Protein AF-A0A7S1AW91-F1 (afdb_monomer)

Radius of gyration: 54.27 Å; Cα contacts (8 Å, |Δi|>4): 37; chains: 1; bounding box: 93×41×147 Å

Nearest PDB structures (foldseek):
  8iyj-assembly1_V0  TM=3.595E-01  e=5.219E+00  Mus musculus

Secondary structure (DSSP, 8-state):
-----------------------------HHHHHH-HHHHHHHHHHHHHHHHHHHHHHHHHHHHHHHHHHHHHHHHHHHHHHHHHHHHHHHHHHHHHHHHHHHHHHHHHHT-HHHHHHHHHHHHHHHHHHHHS-HHHHS-GGGGTTTTS--TT--HHHHHHHHHHHHHHHHHHHHHHHHHHHHHHHHHHT-

Struc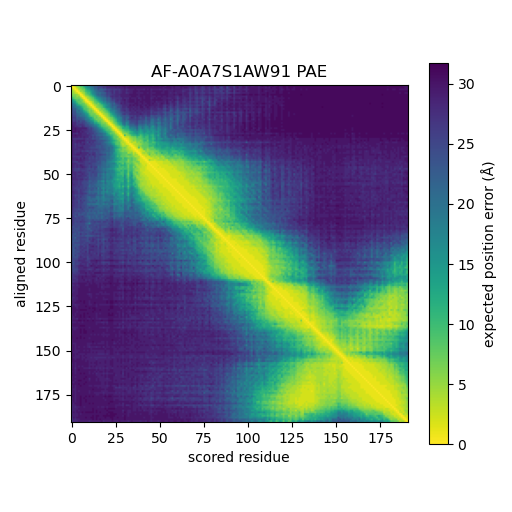ture (mmCIF, N/CA/C/O backbone):
data_AF-A0A7S1AW91-F1
#
_entry.id   AF-A0A7S1AW91-F1
#
loop_
_atom_site.group_PDB
_atom_site.id
_atom_site.type_symbol
_atom_site.label_atom_id
_atom_site.label_alt_id
_atom_site.label_comp_id
_atom_site.label_asym_id
_atom_site.label_entity_id
_atom_site.label_seq_id
_atom_site.pdbx_PDB_ins_code
_atom_site.Cartn_x
_atom_site.Cartn_y
_atom_site.Cartn_z
_atom_site.occupancy
_atom_site.B_iso_or_equiv
_atom_site.auth_seq_id
_atom_site.auth_comp_id
_atom_site.auth_asym_id
_atom_site.auth_atom_id
_atom_site.pdbx_PDB_model_num
ATOM 1 N N . SER A 1 1 ? 3.408 -6.926 30.630 1.00 35.50 1 SER A N 1
ATOM 2 C CA . SER A 1 1 ? 2.532 -7.692 31.535 1.00 35.50 1 SER A CA 1
ATOM 3 C C . SER A 1 1 ? 1.985 -6.808 32.637 1.00 35.50 1 SER A C 1
ATOM 5 O O . SER A 1 1 ? 2.793 -6.289 33.398 1.00 35.50 1 SER A O 1
ATOM 7 N N . PRO A 1 2 ? 0.661 -6.656 32.776 1.00 34.00 2 PRO A N 1
ATOM 8 C CA . PRO A 1 2 ? 0.052 -6.259 34.038 1.00 34.00 2 PRO A CA 1
ATOM 9 C C . PRO A 1 2 ? -0.627 -7.464 34.708 1.00 34.00 2 PRO A C 1
ATOM 11 O O . PRO A 1 2 ? -1.331 -8.240 34.067 1.00 34.00 2 PRO A O 1
ATOM 14 N N . LYS A 1 3 ? -0.364 -7.620 36.009 1.00 32.75 3 LYS A N 1
ATOM 15 C CA . LYS A 1 3 ? -0.922 -8.643 36.902 1.00 32.75 3 LYS A CA 1
ATOM 16 C C . LYS A 1 3 ? -2.380 -8.305 37.230 1.00 32.75 3 LYS A C 1
ATOM 18 O O . LYS A 1 3 ? -2.644 -7.251 37.800 1.00 32.75 3 LYS A O 1
ATOM 23 N N . VAL A 1 4 ? -3.301 -9.208 36.895 1.00 33.12 4 VAL A N 1
ATOM 24 C CA . VAL A 1 4 ? -4.715 -9.147 37.292 1.00 33.12 4 VAL A CA 1
ATOM 25 C C . VAL A 1 4 ? -4.838 -9.743 38.692 1.00 33.12 4 VAL A C 1
ATOM 27 O O . VAL A 1 4 ? -4.577 -10.927 38.888 1.00 33.12 4 VAL A O 1
ATOM 30 N N . TRP A 1 5 ? -5.210 -8.919 39.668 1.00 31.91 5 TRP A N 1
ATOM 31 C CA . TRP A 1 5 ? -5.614 -9.389 40.989 1.00 31.91 5 TRP A CA 1
ATOM 32 C C . TRP A 1 5 ? -7.083 -9.818 40.926 1.00 31.91 5 TRP A C 1
ATOM 34 O O . TRP A 1 5 ? -7.980 -8.985 40.811 1.00 31.91 5 TRP A O 1
ATOM 44 N N . LEU A 1 6 ? -7.320 -11.130 40.980 1.00 36.25 6 LEU A N 1
ATOM 45 C CA . LEU A 1 6 ? -8.623 -11.723 41.279 1.00 36.25 6 LEU A CA 1
ATOM 46 C C . LEU A 1 6 ? -8.941 -11.471 42.760 1.00 36.25 6 LEU A C 1
ATOM 48 O O . LEU A 1 6 ? -8.562 -12.248 43.631 1.00 36.25 6 LEU A O 1
ATOM 52 N N . GLY A 1 7 ? -9.605 -10.353 43.047 1.00 32.38 7 GLY A N 1
ATOM 53 C CA . GLY A 1 7 ? -10.237 -10.110 44.341 1.00 32.38 7 GLY A CA 1
ATOM 54 C C . GLY A 1 7 ? -11.585 -10.819 44.381 1.00 32.38 7 GLY A C 1
ATOM 55 O O . GLY A 1 7 ? -12.525 -10.385 43.721 1.00 32.38 7 GLY A O 1
ATOM 56 N N . GLY A 1 8 ? -11.648 -11.938 45.104 1.00 30.30 8 GLY A N 1
ATOM 57 C CA . GLY A 1 8 ? -12.851 -12.744 45.278 1.00 30.30 8 GLY A CA 1
ATOM 58 C C . GLY A 1 8 ? -14.013 -11.962 45.892 1.00 30.30 8 GLY A C 1
ATOM 59 O O . GLY A 1 8 ? -13.836 -11.158 46.803 1.00 30.30 8 GLY A O 1
ATOM 60 N N . LEU A 1 9 ? -15.214 -12.237 45.386 1.00 38.19 9 LEU A N 1
ATOM 61 C CA . LEU A 1 9 ? -16.487 -11.883 46.006 1.00 38.19 9 LEU A CA 1
ATOM 62 C C . LEU A 1 9 ? -16.675 -12.687 47.302 1.00 38.19 9 LEU A C 1
ATOM 64 O O . LEU A 1 9 ? -16.717 -13.916 47.227 1.00 38.19 9 LEU A O 1
ATOM 68 N N . PRO A 1 10 ? -16.911 -12.056 48.464 1.00 39.38 10 PRO A N 1
ATOM 69 C CA . PRO A 1 10 ? -17.584 -12.715 49.565 1.00 39.38 10 PRO A CA 1
ATOM 70 C C . PRO A 1 10 ? -19.083 -12.408 49.464 1.00 39.38 10 PRO A C 1
ATOM 72 O O . PRO A 1 10 ? -19.578 -11.398 49.962 1.00 39.38 10 PRO A O 1
ATOM 75 N N . CYS A 1 11 ? -19.816 -13.311 48.812 1.00 40.22 11 CYS A N 1
ATOM 76 C CA . CYS A 1 11 ? -21.242 -13.501 49.055 1.00 40.22 11 CYS A CA 1
ATOM 77 C C . CYS A 1 11 ? -21.419 -14.144 50.434 1.00 40.22 11 CYS A C 1
ATOM 79 O O . CYS A 1 11 ? -21.441 -15.364 50.520 1.00 40.22 11 CYS A O 1
ATOM 81 N N . VAL A 1 12 ? -21.575 -13.352 51.496 1.00 35.97 12 VAL A N 1
ATOM 82 C CA . VAL A 1 12 ? -22.277 -13.798 52.711 1.00 35.97 12 VAL A CA 1
ATOM 83 C C . VAL A 1 12 ? -22.985 -12.594 53.333 1.00 35.97 12 VAL A C 1
ATOM 85 O O . VAL A 1 12 ? -22.374 -11.756 53.992 1.00 35.97 12 VAL A O 1
ATOM 88 N N . CYS A 1 13 ? -24.299 -12.508 53.128 1.00 35.53 13 CYS A N 1
ATOM 89 C CA . CYS A 1 13 ? -25.174 -11.667 53.936 1.00 35.53 13 CYS A CA 1
ATOM 90 C C . CYS A 1 13 ? -25.247 -12.259 55.348 1.00 35.53 13 CYS A C 1
ATOM 92 O O . CYS A 1 13 ? -26.061 -13.139 55.617 1.00 35.53 13 CYS A O 1
ATOM 94 N N . ALA A 1 14 ? -24.404 -11.779 56.258 1.00 33.97 14 ALA A N 1
ATOM 95 C CA . ALA A 1 14 ? -24.639 -11.972 57.680 1.00 33.97 14 ALA A CA 1
ATOM 96 C C . ALA A 1 14 ? -25.712 -10.965 58.119 1.00 33.97 14 ALA A C 1
ATOM 98 O O . ALA A 1 14 ? -25.423 -9.799 58.387 1.00 33.97 14 ALA A O 1
ATOM 99 N N . PHE A 1 15 ? -26.969 -11.410 58.163 1.00 34.34 15 PHE A N 1
ATOM 100 C CA . PHE A 1 15 ? -28.013 -10.728 58.921 1.00 34.34 15 PHE A CA 1
ATOM 101 C C . PHE A 1 15 ? -27.649 -10.814 60.405 1.00 34.34 15 PHE A C 1
ATOM 103 O O . PHE A 1 15 ? -28.044 -11.743 61.105 1.00 34.34 15 PHE A O 1
ATOM 110 N N . ALA A 1 16 ? -26.875 -9.852 60.898 1.00 3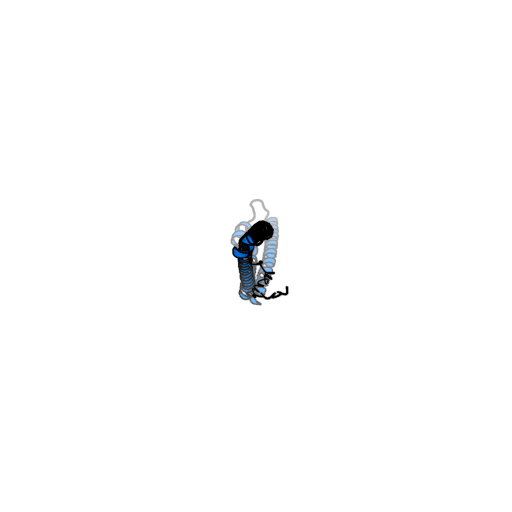6.38 16 ALA A N 1
ATOM 111 C CA . ALA A 1 16 ? -26.788 -9.608 62.326 1.00 36.38 16 ALA A CA 1
ATOM 112 C C . ALA A 1 16 ? -28.109 -8.954 62.756 1.00 36.38 16 ALA A C 1
ATOM 114 O O . ALA A 1 16 ? -28.240 -7.732 62.784 1.00 36.38 16 ALA A O 1
ATOM 115 N N . LEU A 1 17 ? -29.116 -9.784 63.045 1.00 36.25 17 LEU A N 1
ATOM 116 C CA . LEU A 1 17 ? -30.240 -9.386 63.883 1.00 36.25 17 LEU A CA 1
ATOM 117 C C . LEU A 1 17 ? -29.645 -9.010 65.240 1.00 36.25 17 LEU A C 1
ATOM 119 O O . LEU A 1 17 ? -29.343 -9.876 66.062 1.00 36.25 17 LEU A O 1
ATOM 123 N N . HIS A 1 18 ? -29.411 -7.714 65.444 1.00 39.00 18 HIS A N 1
ATOM 124 C CA . HIS A 1 18 ? -29.087 -7.188 66.757 1.00 39.00 18 HIS A CA 1
ATOM 125 C C . HIS A 1 18 ? -30.228 -7.587 67.689 1.00 39.00 18 HIS A C 1
ATOM 127 O O . HIS A 1 18 ? -31.375 -7.170 67.535 1.00 39.00 18 HIS A O 1
ATOM 133 N N . ARG A 1 19 ? -29.889 -8.477 68.619 1.00 37.47 19 ARG A N 1
ATOM 134 C CA . ARG A 1 19 ? -30.739 -8.950 69.700 1.00 37.47 19 ARG A CA 1
ATOM 135 C C . ARG A 1 19 ? -31.141 -7.718 70.508 1.00 37.47 19 ARG A C 1
ATOM 137 O O . ARG A 1 19 ? -30.353 -7.225 71.311 1.00 37.47 19 ARG A O 1
ATOM 144 N N . SER A 1 20 ? -32.332 -7.187 70.241 1.00 35.44 20 SER A N 1
ATOM 145 C CA . SER A 1 20 ? -32.947 -6.187 71.103 1.00 35.44 20 SER A CA 1
ATOM 146 C C . SER A 1 20 ? -33.160 -6.863 72.452 1.00 35.44 20 SER A C 1
ATOM 148 O O . SER A 1 20 ? -33.994 -7.759 72.595 1.00 35.44 20 SER A O 1
ATOM 150 N N . HIS A 1 21 ? -32.315 -6.523 73.422 1.00 35.59 21 HIS A N 1
ATOM 151 C CA . HIS A 1 21 ? -32.590 -6.825 74.812 1.00 35.59 21 HIS A CA 1
ATOM 152 C C . HIS A 1 21 ? -33.817 -5.997 75.190 1.00 35.59 21 HIS A C 1
ATOM 154 O O . HIS A 1 21 ? -33.699 -4.824 75.527 1.00 35.59 21 HIS A O 1
ATOM 160 N N . SER A 1 22 ? -35.002 -6.608 75.132 1.00 37.97 22 SER A N 1
ATOM 161 C CA . SER A 1 22 ? -36.171 -6.068 75.811 1.00 37.97 22 SER A CA 1
ATOM 162 C C . SER A 1 22 ? -35.921 -6.189 77.315 1.00 37.97 22 SER A C 1
ATOM 164 O O . SER A 1 22 ? -36.249 -7.197 77.944 1.00 37.97 22 SER A O 1
ATOM 166 N N . THR A 1 23 ? -35.277 -5.190 77.911 1.00 41.34 23 THR A N 1
ATOM 167 C CA . THR A 1 23 ? -35.384 -4.971 79.353 1.00 41.34 23 THR A CA 1
ATOM 168 C C . THR A 1 23 ? -36.853 -4.702 79.653 1.00 41.34 23 THR A C 1
ATOM 170 O O . THR A 1 23 ? -37.455 -3.808 79.063 1.00 41.34 23 THR A O 1
ATOM 173 N N . GLY A 1 24 ? -37.427 -5.584 80.473 1.00 41.91 24 GLY A N 1
ATOM 174 C CA . GLY A 1 24 ? -38.858 -5.822 80.608 1.00 41.91 24 GLY A CA 1
ATOM 175 C C . GLY A 1 24 ? -39.718 -4.565 80.670 1.00 41.91 24 GLY A C 1
ATOM 176 O O . GLY A 1 24 ? -39.544 -3.715 81.540 1.00 41.91 24 GLY A O 1
ATOM 177 N N . ALA A 1 25 ? -40.708 -4.506 79.780 1.00 42.47 25 ALA A N 1
ATOM 178 C CA . ALA A 1 25 ? -41.885 -3.691 80.006 1.00 42.47 25 ALA A CA 1
ATOM 179 C C . ALA A 1 25 ? -42.549 -4.201 81.293 1.00 42.47 25 ALA A C 1
ATOM 181 O O . ALA A 1 25 ? -43.006 -5.345 81.352 1.00 42.47 25 ALA A O 1
ATOM 182 N N . ALA A 1 26 ? -42.558 -3.380 82.342 1.00 49.53 26 ALA A N 1
ATOM 183 C CA . ALA A 1 26 ? -43.356 -3.662 83.521 1.00 49.53 26 ALA A CA 1
ATOM 184 C C . ALA A 1 26 ? -44.822 -3.707 83.075 1.00 49.53 26 ALA A C 1
ATOM 186 O O . ALA A 1 26 ? -45.383 -2.700 82.650 1.00 49.53 26 ALA A O 1
ATOM 187 N N . ALA A 1 27 ? -45.425 -4.894 83.114 1.00 46.62 27 ALA A N 1
ATOM 188 C CA . ALA A 1 27 ? -46.841 -5.061 82.843 1.00 46.62 27 ALA A CA 1
ATOM 189 C C . ALA A 1 27 ? -47.632 -4.348 83.951 1.00 46.62 27 ALA A C 1
ATOM 191 O O . ALA A 1 27 ? -47.845 -4.897 85.035 1.00 46.62 27 ALA A O 1
ATOM 192 N N . VAL A 1 28 ? -48.040 -3.104 83.702 1.00 53.25 28 VAL A N 1
ATOM 193 C CA . VAL A 1 28 ? -49.001 -2.402 84.555 1.00 53.25 28 VAL A CA 1
ATOM 194 C C . VAL A 1 28 ? -50.370 -3.012 84.262 1.00 53.25 28 VAL A C 1
ATOM 196 O O . VAL A 1 28 ? -51.057 -2.643 83.315 1.00 53.25 28 VAL A O 1
ATOM 199 N N . SER A 1 29 ? -50.732 -4.030 85.042 1.00 51.81 29 SER A N 1
ATOM 200 C CA . SER A 1 29 ? -52.093 -4.566 85.066 1.00 51.81 29 SER A CA 1
ATOM 201 C C . SER A 1 29 ? -53.057 -3.460 85.496 1.00 51.81 29 SER A C 1
ATOM 203 O O . SER A 1 29 ? -52.817 -2.809 86.514 1.00 51.81 29 SER A O 1
ATOM 205 N N . SER A 1 30 ? -54.180 -3.302 84.788 1.00 50.62 30 SER A N 1
ATOM 206 C CA . SER A 1 30 ? -55.279 -2.403 85.178 1.00 50.62 30 SER A CA 1
ATOM 207 C C . SER A 1 30 ? -55.724 -2.600 86.633 1.00 50.62 30 SER A C 1
ATOM 209 O O . SER A 1 30 ? -56.208 -1.650 87.242 1.00 50.62 30 SER A O 1
ATOM 211 N N . SER A 1 31 ? -55.544 -3.800 87.200 1.00 49.06 31 SER A N 1
ATOM 212 C CA . SER A 1 31 ? -55.863 -4.083 88.602 1.00 49.06 31 SER A CA 1
ATOM 213 C C . SER A 1 31 ? -54.956 -3.332 89.585 1.00 49.06 31 SER A C 1
ATOM 215 O O . SER A 1 31 ? -55.435 -2.879 90.610 1.00 49.06 31 SER A O 1
ATOM 217 N N . LYS A 1 32 ? -53.671 -3.121 89.258 1.00 51.84 32 LYS A N 1
ATOM 218 C CA . LYS A 1 32 ? -52.712 -2.404 90.123 1.00 51.84 32 LYS A CA 1
ATOM 219 C C . LYS A 1 32 ? -52.891 -0.881 90.105 1.00 51.84 32 LYS A C 1
ATOM 221 O O . LYS A 1 32 ? -52.534 -0.233 91.077 1.00 51.84 32 LYS A O 1
ATOM 226 N N . CYS A 1 33 ? -53.454 -0.317 89.034 1.00 55.59 33 CYS A N 1
ATOM 227 C CA . CYS A 1 33 ? -53.780 1.116 88.952 1.00 55.59 33 CYS A CA 1
ATOM 228 C C . CYS A 1 33 ? -54.918 1.536 89.891 1.00 55.59 33 CYS A C 1
ATOM 230 O O . CYS A 1 33 ? -54.978 2.695 90.287 1.00 55.59 33 CYS A O 1
ATOM 232 N N . MET A 1 34 ? -55.847 0.623 90.187 1.00 55.44 34 MET A N 1
ATOM 233 C CA . MET A 1 34 ? -56.969 0.896 91.091 1.00 55.44 34 MET A CA 1
ATOM 234 C C . MET A 1 34 ? -56.524 0.914 92.558 1.00 55.44 34 MET A C 1
ATOM 236 O O . MET A 1 34 ? -57.082 1.672 93.345 1.00 55.44 34 MET A O 1
ATOM 240 N N . ASP A 1 35 ? -55.498 0.128 92.898 1.00 57.47 35 ASP A N 1
ATOM 241 C CA . ASP A 1 35 ? -54.970 0.014 94.261 1.00 57.47 35 ASP A CA 1
ATOM 242 C C . ASP A 1 35 ? -53.919 1.097 94.599 1.00 57.47 35 ASP A C 1
ATOM 244 O O . ASP A 1 35 ? -53.735 1.420 95.771 1.00 57.47 35 ASP A O 1
ATOM 248 N N . ASP A 1 36 ? -53.249 1.684 93.595 1.00 58.06 36 ASP A N 1
ATOM 249 C CA . ASP A 1 36 ? -52.294 2.797 93.747 1.00 58.06 36 ASP A CA 1
ATOM 250 C C . ASP A 1 36 ? -52.364 3.773 92.541 1.00 58.06 36 ASP A C 1
ATOM 252 O O . ASP A 1 36 ? -51.786 3.510 91.475 1.00 58.06 36 ASP A O 1
ATOM 256 N N . PRO A 1 37 ? -53.055 4.923 92.686 1.00 60.47 37 PRO A N 1
ATOM 257 C CA . PRO A 1 37 ? -53.226 5.908 91.616 1.00 60.47 37 PRO A CA 1
ATOM 258 C C . PRO A 1 37 ? -51.918 6.545 91.119 1.00 60.47 37 PRO A C 1
ATOM 260 O O . PRO A 1 37 ? -51.820 6.898 89.938 1.00 60.47 37 PRO A O 1
ATOM 263 N N . GLU A 1 38 ? -50.897 6.681 91.976 1.00 62.00 38 GLU A N 1
ATOM 264 C CA . GLU A 1 38 ? -49.601 7.259 91.584 1.00 62.00 38 GLU A CA 1
ATOM 265 C C . GLU A 1 38 ? -48.812 6.299 90.680 1.00 62.00 38 GLU A C 1
ATOM 267 O O . GLU A 1 38 ? -48.164 6.729 89.715 1.00 62.00 38 GLU A O 1
ATOM 272 N N . SER A 1 39 ? -48.955 4.988 90.907 1.00 58.22 39 SER A N 1
ATOM 273 C CA . SER A 1 39 ? -48.420 3.935 90.031 1.00 58.22 39 SER A CA 1
ATOM 274 C C . SER A 1 39 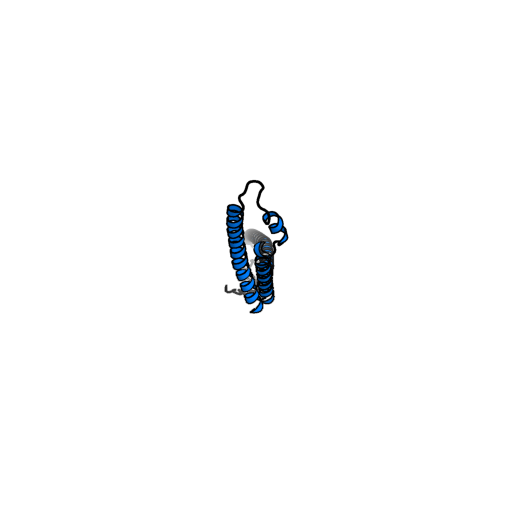? -48.955 4.051 88.597 1.00 58.22 39 SER A C 1
ATOM 276 O O . SER A 1 39 ? -48.224 3.851 87.621 1.00 58.22 39 SER A O 1
ATOM 278 N N . CYS A 1 40 ? -50.217 4.464 88.454 1.00 62.28 40 CYS A N 1
ATOM 279 C CA . CYS A 1 40 ? -50.876 4.620 87.161 1.00 62.28 40 CYS A CA 1
ATOM 280 C C . CYS A 1 40 ? -50.339 5.818 86.356 1.00 62.28 40 CYS A C 1
ATOM 282 O O . CYS A 1 40 ? -50.045 5.695 85.164 1.00 62.28 40 CYS A O 1
ATOM 284 N N . ALA A 1 41 ? -50.141 6.969 87.009 1.00 64.06 41 ALA A N 1
ATOM 285 C CA . ALA A 1 41 ? -49.578 8.165 86.377 1.00 64.06 41 ALA A CA 1
ATOM 286 C C . ALA A 1 41 ? -48.122 7.951 85.919 1.00 64.06 41 ALA A C 1
ATOM 288 O O . ALA A 1 41 ? -47.728 8.395 84.836 1.00 64.06 41 ALA A O 1
ATOM 289 N N . SER A 1 42 ? -47.341 7.214 86.716 1.00 62.97 42 SER A N 1
ATOM 290 C CA . SER A 1 42 ? -45.983 6.795 86.356 1.00 62.97 42 SER A CA 1
ATOM 291 C C . SER A 1 42 ? -45.978 5.876 85.125 1.00 62.97 42 SER A C 1
ATOM 293 O O . SER A 1 42 ? -45.218 6.111 84.181 1.00 62.97 42 SER A O 1
ATOM 295 N N . GLY A 1 43 ? -46.896 4.902 85.068 1.00 62.31 43 GLY A N 1
ATOM 296 C CA . GLY A 1 43 ? -47.062 4.005 83.920 1.00 62.31 43 GLY A CA 1
ATOM 297 C C . GLY A 1 43 ? -47.424 4.732 82.619 1.00 62.31 43 GLY A C 1
ATOM 298 O O . GLY A 1 43 ? -46.814 4.478 81.580 1.00 62.31 43 GLY A O 1
ATOM 299 N N . VAL A 1 44 ? -48.346 5.701 82.667 1.00 70.19 44 VAL A N 1
ATOM 300 C CA . VAL A 1 44 ? -48.714 6.518 81.492 1.00 70.19 44 VAL A CA 1
ATOM 301 C C . VAL A 1 44 ? -47.528 7.345 80.994 1.00 70.19 44 VAL A C 1
ATOM 303 O O . VAL A 1 44 ? -47.260 7.380 79.792 1.00 70.19 44 VAL A O 1
ATOM 306 N N . LYS A 1 45 ? -46.769 7.971 81.902 1.00 69.19 45 LYS A N 1
ATOM 307 C CA . LYS A 1 45 ? -45.567 8.737 81.543 1.00 69.19 45 LYS A CA 1
ATOM 308 C C . LYS A 1 45 ? -44.491 7.842 80.918 1.00 69.19 45 LYS A C 1
ATOM 310 O O . LYS A 1 45 ? -43.864 8.234 79.936 1.00 69.19 45 LYS A O 1
ATOM 315 N N . GLN A 1 46 ? -44.318 6.628 81.440 1.00 71.88 46 GLN A N 1
ATOM 316 C CA . GLN A 1 46 ? -43.385 5.643 80.896 1.00 71.88 46 GLN A CA 1
ATOM 317 C C . GLN A 1 46 ? -43.806 5.165 79.498 1.00 71.88 46 GLN A C 1
ATOM 319 O O . GLN A 1 46 ? -42.962 5.066 78.606 1.00 71.88 46 GLN A O 1
ATOM 324 N N . MET A 1 47 ? -45.101 4.922 79.264 1.00 69.69 47 MET A N 1
ATOM 325 C CA . MET A 1 47 ? -45.608 4.561 77.934 1.00 69.69 47 MET A CA 1
ATOM 326 C C . MET A 1 47 ? -45.479 5.714 76.935 1.00 69.69 47 MET A C 1
ATOM 328 O O . MET A 1 47 ? -45.108 5.474 75.788 1.00 69.69 47 MET A O 1
ATOM 332 N N . ALA A 1 48 ? -45.716 6.957 77.362 1.00 72.44 48 ALA A N 1
ATOM 333 C CA . ALA A 1 48 ? -45.524 8.137 76.523 1.00 72.44 48 ALA A CA 1
ATOM 334 C C . ALA A 1 48 ? -44.053 8.304 76.093 1.00 72.44 48 ALA A C 1
ATOM 336 O O . ALA A 1 48 ? -43.780 8.517 74.911 1.00 72.44 48 ALA A O 1
ATOM 337 N N . GLU A 1 49 ? -43.098 8.131 77.013 1.00 73.50 49 GLU A N 1
ATOM 338 C CA . GLU A 1 49 ? -41.666 8.186 76.681 1.00 73.50 49 GLU A CA 1
ATOM 339 C C . GLU A 1 49 ? -41.225 7.002 75.806 1.00 73.50 49 GLU A C 1
ATOM 341 O O . GLU A 1 49 ? -40.423 7.160 74.883 1.00 73.50 49 GLU A O 1
ATOM 346 N N . THR A 1 50 ? -41.805 5.821 76.030 1.00 72.44 50 THR A N 1
ATOM 347 C CA . THR A 1 50 ? -41.564 4.640 75.188 1.00 72.44 50 THR A CA 1
ATOM 348 C C . THR A 1 50 ? -42.071 4.873 73.764 1.00 72.44 50 THR A C 1
ATOM 350 O O . THR A 1 50 ? -41.343 4.635 72.804 1.00 72.44 50 THR A O 1
ATOM 353 N N . ALA A 1 51 ? -43.284 5.410 73.603 1.00 71.19 51 ALA A N 1
ATOM 354 C CA . ALA A 1 51 ? -43.844 5.750 72.296 1.00 71.19 51 ALA A CA 1
ATOM 355 C C . ALA A 1 51 ? -43.007 6.819 71.572 1.00 71.19 51 ALA A C 1
ATOM 357 O O . ALA A 1 51 ? -42.792 6.732 70.358 1.00 71.19 51 ALA A O 1
ATOM 358 N N . ARG A 1 52 ? -42.485 7.804 72.315 1.00 81.19 52 ARG A N 1
ATOM 359 C CA . ARG A 1 52 ? -41.581 8.833 71.786 1.00 81.19 52 ARG A CA 1
ATOM 360 C C . ARG A 1 52 ? -40.272 8.224 71.282 1.00 81.19 52 ARG A C 1
ATOM 362 O O . ARG A 1 52 ? -39.861 8.531 70.164 1.00 81.19 52 ARG A O 1
ATOM 369 N N . THR A 1 53 ? -39.670 7.332 72.068 1.00 81.56 53 THR A N 1
ATOM 370 C CA . THR A 1 53 ? -38.449 6.598 71.702 1.00 81.56 53 THR A CA 1
ATOM 371 C C . THR A 1 53 ? -38.670 5.746 70.452 1.00 81.56 53 THR A C 1
ATOM 373 O O . THR A 1 53 ? -37.931 5.891 69.482 1.00 81.56 53 THR A O 1
ATOM 376 N N . ILE A 1 54 ? -39.750 4.956 70.406 1.00 78.38 54 ILE A N 1
ATOM 377 C CA . ILE A 1 54 ? -40.101 4.132 69.236 1.00 78.38 54 ILE A CA 1
ATOM 378 C C . ILE A 1 54 ? -40.267 5.003 67.985 1.00 78.38 54 ILE A C 1
ATOM 380 O O . ILE A 1 54 ? -39.761 4.671 66.917 1.00 78.38 54 ILE A O 1
ATOM 384 N N . THR A 1 55 ? -40.943 6.147 68.102 1.00 84.25 55 THR A N 1
ATOM 385 C CA . THR A 1 55 ? -41.148 7.058 66.964 1.00 84.25 55 THR A CA 1
ATOM 386 C C . THR A 1 55 ? -39.820 7.609 66.435 1.00 84.25 55 THR A C 1
ATOM 388 O O . THR A 1 55 ? -39.616 7.688 65.221 1.00 84.25 55 THR A O 1
ATOM 391 N N . GLN A 1 56 ? -38.896 7.965 67.331 1.00 88.62 56 GLN A N 1
ATOM 392 C CA . GLN A 1 56 ? -37.563 8.441 66.959 1.00 88.62 56 GLN A CA 1
ATOM 393 C C . GLN A 1 56 ? -36.731 7.348 66.285 1.00 88.62 56 GLN A C 1
ATOM 395 O O . GLN A 1 56 ? -36.109 7.618 65.257 1.00 88.62 56 GLN A O 1
ATOM 400 N N . GLU A 1 57 ? -36.758 6.124 66.811 1.00 83.56 57 GLU A N 1
ATOM 401 C CA . GLU A 1 57 ? -36.077 4.973 66.213 1.00 83.56 57 GLU A CA 1
ATOM 402 C C . GLU A 1 57 ? -36.631 4.656 64.821 1.00 83.56 57 GLU A C 1
ATOM 404 O O . GLU A 1 57 ? -35.865 4.521 63.868 1.00 83.56 57 GLU A O 1
ATOM 409 N N . VAL A 1 58 ? -37.957 4.649 64.652 1.00 86.25 58 VAL A N 1
ATOM 410 C CA . VAL A 1 58 ? -38.596 4.442 63.344 1.00 86.25 58 VAL A CA 1
ATOM 411 C C . VAL A 1 58 ? -38.182 5.528 62.350 1.00 86.25 58 VAL A C 1
ATOM 413 O O . VAL A 1 58 ? -37.848 5.226 61.204 1.00 86.25 58 VAL A O 1
ATOM 416 N N . HIS A 1 59 ? -38.160 6.798 62.758 1.00 86.50 59 HIS A N 1
ATOM 417 C CA . HIS A 1 59 ? -37.679 7.877 61.893 1.00 86.50 59 HIS A CA 1
ATOM 418 C C . HIS A 1 59 ? -36.191 7.761 61.557 1.00 86.50 59 HIS A C 1
ATOM 420 O O . HIS A 1 59 ? -35.796 8.051 60.423 1.00 86.50 59 HIS A O 1
ATOM 426 N N . HIS A 1 60 ? -35.367 7.322 62.506 1.00 90.12 60 HIS A N 1
ATOM 427 C CA . HIS A 1 60 ? -33.954 7.067 62.266 1.00 90.12 60 HIS A CA 1
ATOM 428 C C . HIS A 1 60 ? -33.761 5.959 61.222 1.00 90.12 60 HIS A C 1
ATOM 430 O O . HIS A 1 60 ? -33.066 6.173 60.226 1.00 90.12 60 HIS A O 1
ATOM 436 N N . GLU A 1 61 ? -34.443 4.827 61.391 1.00 84.56 61 GLU A N 1
ATOM 437 C CA . GLU A 1 61 ? -34.381 3.682 60.478 1.00 84.56 61 GLU A CA 1
ATOM 438 C C . GLU A 1 61 ? -34.936 4.009 59.087 1.00 84.56 61 GLU A C 1
ATOM 440 O O . GLU A 1 61 ? -34.342 3.636 58.072 1.00 84.56 61 GLU A O 1
ATOM 445 N N . LEU A 1 62 ? -36.027 4.777 59.001 1.00 85.19 62 LEU A N 1
ATOM 446 C CA . LEU A 1 62 ? -36.567 5.243 57.721 1.00 85.19 62 LEU A CA 1
ATOM 447 C C . LEU A 1 62 ? -35.573 6.148 56.984 1.00 85.19 62 LEU A C 1
ATOM 449 O O . LEU A 1 62 ? -35.359 5.987 55.780 1.00 85.19 62 LEU A O 1
ATOM 453 N N . ASN A 1 63 ? -34.915 7.065 57.694 1.00 91.12 63 ASN A N 1
ATOM 454 C CA . ASN A 1 63 ? -33.892 7.923 57.101 1.00 91.12 63 ASN A CA 1
ATOM 455 C C . ASN A 1 63 ? -32.635 7.140 56.699 1.00 91.12 63 ASN A C 1
ATOM 457 O O . ASN A 1 63 ? -32.068 7.396 55.633 1.00 91.12 63 ASN A O 1
ATOM 461 N N . ALA A 1 64 ? -32.206 6.170 57.509 1.00 88.62 64 ALA A N 1
ATOM 462 C CA . ALA A 1 64 ? -31.104 5.273 57.171 1.00 88.62 64 ALA A CA 1
ATOM 463 C C . ALA A 1 64 ? -31.430 4.451 55.915 1.00 88.62 64 ALA A C 1
ATOM 465 O O . ALA A 1 64 ? -30.605 4.336 55.005 1.00 88.62 64 ALA A O 1
ATOM 466 N N . THR A 1 65 ? -32.661 3.953 55.821 1.00 84.81 65 THR A N 1
ATOM 467 C CA . THR A 1 65 ? -33.167 3.206 54.669 1.00 84.81 65 THR A CA 1
ATOM 468 C C . THR A 1 65 ? -33.216 4.076 53.414 1.00 84.81 65 THR A C 1
ATOM 470 O O . THR A 1 65 ? -32.703 3.664 52.373 1.00 84.81 65 THR A O 1
ATOM 473 N N . ARG A 1 66 ? -33.720 5.315 53.502 1.00 86.56 66 ARG A N 1
ATOM 474 C CA . ARG A 1 66 ? -33.699 6.273 52.382 1.00 86.56 66 ARG A CA 1
ATOM 475 C C . ARG A 1 66 ? -32.273 6.522 51.879 1.00 86.56 66 ARG A C 1
ATOM 477 O O . ARG A 1 66 ? -32.027 6.411 50.680 1.00 86.56 66 ARG A O 1
ATOM 484 N N . LYS A 1 67 ? -31.315 6.765 52.781 1.00 88.75 67 LYS A N 1
ATOM 485 C CA . LYS A 1 67 ? -29.897 6.940 52.413 1.00 88.75 67 LYS A CA 1
ATOM 486 C C . LYS A 1 67 ? -29.310 5.700 51.733 1.00 88.75 67 LYS A C 1
ATOM 488 O O . LYS A 1 67 ? -28.539 5.833 50.784 1.00 88.75 67 LYS A O 1
ATOM 493 N N . ARG A 1 68 ? -29.669 4.493 52.190 1.00 82.12 68 ARG A N 1
ATOM 494 C CA . ARG A 1 68 ? -29.248 3.233 51.548 1.00 82.12 68 ARG A CA 1
ATOM 495 C C . ARG A 1 68 ? -29.797 3.124 50.124 1.00 82.12 68 ARG A C 1
ATOM 497 O O . ARG A 1 68 ? -29.027 2.813 49.220 1.00 82.12 68 ARG A O 1
ATOM 504 N N . PHE A 1 69 ? -31.072 3.443 49.899 1.00 79.12 69 PHE A N 1
ATOM 505 C CA . PHE A 1 69 ? -31.661 3.437 48.554 1.00 79.12 69 PHE A CA 1
ATOM 506 C C . PHE A 1 69 ? -31.013 4.458 47.613 1.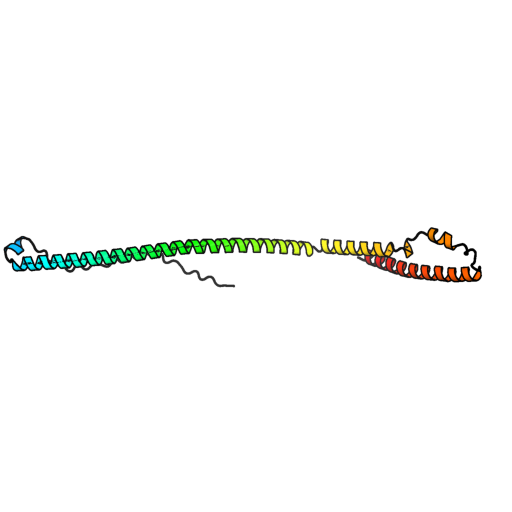00 79.12 69 PHE A C 1
ATOM 508 O O . PHE A 1 69 ? -30.707 4.125 46.469 1.00 79.12 69 PHE A O 1
ATOM 515 N N . GLU A 1 70 ? -30.730 5.672 48.088 1.00 85.06 70 GLU A N 1
ATOM 516 C CA . GLU A 1 70 ? -30.014 6.680 47.294 1.00 85.06 70 GLU A CA 1
ATOM 517 C C . GLU A 1 70 ? -28.598 6.229 46.913 1.00 85.06 70 GLU A C 1
ATOM 519 O O . GLU A 1 70 ? -28.142 6.489 45.797 1.00 85.06 70 GLU A O 1
ATOM 524 N N . LYS A 1 71 ? -27.898 5.534 47.819 1.00 79.12 71 LYS A N 1
ATOM 525 C CA . LYS A 1 71 ? -26.580 4.955 47.536 1.00 79.12 71 LYS A CA 1
ATOM 526 C C . LYS A 1 71 ? -26.666 3.885 46.443 1.00 79.12 71 LYS A C 1
ATOM 528 O O . LYS A 1 71 ? -25.909 3.959 45.480 1.00 79.12 71 LYS A O 1
ATOM 533 N N . ILE A 1 72 ? -27.619 2.958 46.560 1.00 74.31 72 ILE A N 1
ATOM 534 C CA . ILE A 1 72 ? -27.853 1.902 45.564 1.00 74.31 72 ILE A CA 1
ATOM 535 C C . ILE A 1 72 ? -28.145 2.522 44.190 1.00 74.31 72 ILE A C 1
ATOM 537 O O . ILE A 1 72 ? -27.519 2.153 43.201 1.00 74.31 72 ILE A O 1
ATOM 541 N N . LEU A 1 73 ? -29.030 3.521 44.117 1.00 74.44 73 LEU A N 1
ATOM 542 C CA . LEU A 1 73 ? -29.339 4.220 42.863 1.00 74.44 73 LEU A CA 1
ATOM 543 C C . LEU A 1 73 ? -28.094 4.841 42.210 1.00 74.44 73 LEU A C 1
ATOM 545 O O . LEU A 1 73 ? -27.899 4.700 41.002 1.00 74.44 73 LEU A O 1
ATOM 549 N N . LYS A 1 74 ? -27.223 5.489 42.994 1.00 75.06 74 LYS A N 1
ATOM 550 C CA . LYS A 1 74 ? -25.965 6.064 42.487 1.00 75.06 74 LYS A CA 1
ATOM 551 C C . LYS A 1 74 ? -25.012 4.994 41.949 1.00 75.06 74 LYS A C 1
ATOM 553 O O . LYS A 1 74 ? -24.397 5.206 40.906 1.00 75.06 74 LYS A O 1
ATOM 558 N N . GLU A 1 75 ? -24.914 3.848 42.618 1.00 72.06 75 GLU A N 1
ATOM 559 C CA . GLU A 1 75 ? -24.089 2.717 42.170 1.00 72.06 75 GLU A CA 1
ATOM 560 C C . GLU A 1 75 ? -24.597 2.127 40.839 1.00 72.06 75 GLU A C 1
ATOM 562 O O . GLU A 1 75 ? -23.798 1.863 39.937 1.00 72.06 75 GLU A O 1
ATOM 567 N N . PHE A 1 76 ? -25.918 2.017 40.654 1.00 69.50 76 PHE A N 1
ATOM 568 C CA . PHE A 1 76 ? -26.518 1.580 39.384 1.00 69.50 76 PHE A CA 1
ATOM 569 C C . PHE A 1 76 ? -26.269 2.567 38.233 1.00 69.50 76 PHE A C 1
ATOM 571 O O . PHE A 1 76 ? -25.925 2.151 37.125 1.00 69.50 76 PHE A O 1
ATOM 578 N N . VAL A 1 77 ? -26.378 3.877 38.483 1.00 69.31 77 VAL A N 1
ATOM 579 C CA . VAL A 1 77 ? -26.047 4.907 37.479 1.00 69.31 77 VAL A CA 1
ATOM 580 C C . VAL A 1 77 ? -24.562 4.845 37.097 1.00 69.31 77 VAL A C 1
ATOM 582 O O . VAL A 1 77 ? -24.222 4.952 35.916 1.00 69.31 77 VAL A O 1
ATOM 585 N N . GLY A 1 78 ? -23.676 4.597 38.067 1.00 60.19 78 GLY A N 1
ATOM 586 C CA . GLY A 1 78 ? -22.251 4.361 37.822 1.00 60.19 78 GLY A CA 1
ATOM 587 C C . GLY A 1 78 ? -21.979 3.134 36.943 1.00 60.19 78 GLY A C 1
ATOM 588 O O . GLY A 1 78 ? -21.113 3.183 36.072 1.00 60.19 78 GLY A O 1
ATOM 589 N N . CYS A 1 79 ? -22.753 2.056 37.089 1.00 62.66 79 CYS A N 1
ATOM 590 C CA . CYS A 1 79 ? -22.612 0.867 36.241 1.00 62.66 79 CYS A CA 1
ATOM 591 C C . CYS A 1 79 ? -22.932 1.151 34.763 1.00 62.66 79 CYS A C 1
ATOM 593 O O . CYS A 1 79 ? -22.224 0.664 33.880 1.00 62.66 79 CYS A O 1
ATOM 595 N N . ASN A 1 80 ? -23.946 1.976 34.474 1.00 62.50 80 ASN A N 1
ATOM 596 C CA . ASN A 1 80 ? -24.281 2.358 33.096 1.00 62.50 80 ASN A CA 1
ATOM 597 C C . ASN A 1 80 ? -23.154 3.155 32.420 1.00 62.50 80 ASN A C 1
ATOM 599 O O . ASN A 1 80 ? -22.839 2.915 31.250 1.00 62.50 80 ASN A O 1
ATOM 603 N N . SER A 1 81 ? -22.506 4.071 33.148 1.00 62.72 81 SER A N 1
ATOM 604 C CA . SER A 1 81 ? -21.379 4.837 32.602 1.00 62.72 81 SER A CA 1
ATOM 605 C C . SER A 1 81 ? -20.153 3.948 32.362 1.00 62.72 81 SER A C 1
ATOM 607 O O . SER A 1 81 ? -19.533 4.048 31.302 1.00 62.72 81 SER A O 1
ATOM 609 N N . LEU A 1 82 ? -19.863 2.999 33.259 1.00 65.69 82 LEU A N 1
ATOM 610 C CA . LEU A 1 82 ? -18.828 1.981 33.049 1.00 65.69 82 LEU A CA 1
ATOM 611 C C . LEU A 1 82 ? -19.115 1.105 31.822 1.00 65.69 82 LEU A C 1
ATOM 613 O O . LEU A 1 82 ? -18.209 0.855 31.028 1.00 65.69 82 LEU A O 1
ATOM 617 N N . MET A 1 83 ? -20.366 0.691 31.610 1.00 67.38 83 MET A N 1
ATOM 618 C CA . MET A 1 83 ? -20.745 -0.123 30.450 1.00 67.38 83 MET A CA 1
ATOM 619 C C . MET A 1 83 ? -20.485 0.610 29.125 1.00 67.38 83 MET A C 1
ATOM 621 O O . MET A 1 83 ? -19.967 0.027 28.170 1.00 67.38 83 MET A O 1
ATOM 625 N N . SER A 1 84 ? -20.781 1.914 29.075 1.00 67.88 84 SER A N 1
ATOM 626 C CA . SER A 1 84 ? -20.499 2.752 27.902 1.00 67.88 84 SER A CA 1
ATOM 627 C C . SER A 1 84 ? -18.996 2.846 27.598 1.00 67.88 84 SER A C 1
ATOM 629 O O . SER A 1 84 ? -18.583 2.739 26.440 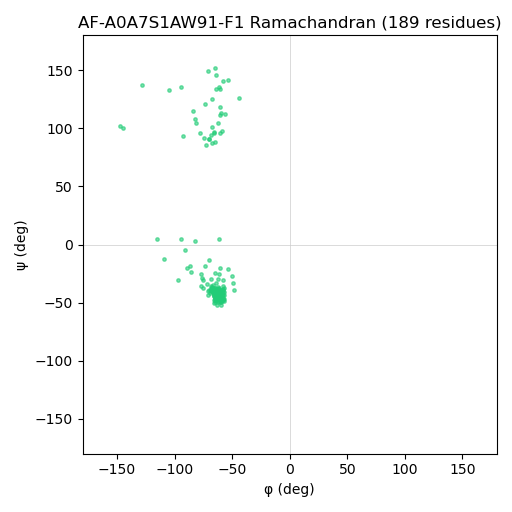1.00 67.88 84 SER A O 1
ATOM 631 N N . GLN A 1 85 ? -18.161 2.944 28.638 1.00 71.19 85 GLN A N 1
ATOM 632 C CA . GLN A 1 85 ? -16.703 2.988 28.508 1.00 71.19 85 GLN A CA 1
ATOM 633 C C . GLN A 1 85 ? -16.140 1.643 28.038 1.00 71.19 85 GLN A C 1
ATOM 635 O O . GLN A 1 85 ? -15.291 1.611 27.147 1.00 71.19 85 GLN A O 1
ATOM 640 N N . VAL A 1 86 ? -16.652 0.528 28.570 1.00 75.31 86 VAL A N 1
ATOM 641 C CA . VAL A 1 86 ? -16.263 -0.828 28.151 1.00 75.31 86 VAL A CA 1
ATOM 642 C C . VAL A 1 86 ? -16.609 -1.069 26.680 1.00 75.31 86 VAL A C 1
ATOM 644 O O . VAL A 1 86 ? -15.780 -1.583 25.927 1.00 75.31 86 VAL A O 1
ATOM 647 N N . ASN A 1 87 ? -17.796 -0.650 26.239 1.00 75.00 87 ASN A N 1
ATOM 648 C CA . ASN A 1 87 ? -18.208 -0.777 24.841 1.00 75.00 87 ASN A CA 1
ATOM 649 C C . ASN A 1 87 ? -17.346 0.082 23.905 1.00 75.00 87 ASN A C 1
ATOM 651 O O . ASN A 1 87 ? -16.909 -0.402 22.858 1.00 75.00 87 ASN A O 1
ATOM 655 N N . SER A 1 88 ? -17.041 1.321 24.302 1.00 74.19 88 SER A N 1
ATOM 656 C CA . SER A 1 88 ? -16.125 2.199 23.564 1.00 74.19 88 SER A CA 1
ATOM 657 C C . SER A 1 88 ? -14.725 1.585 23.443 1.00 74.19 88 SER A C 1
ATOM 659 O O . SER A 1 88 ? -14.181 1.472 22.340 1.00 74.19 88 SER A O 1
ATOM 661 N N . TYR A 1 89 ? -14.175 1.077 24.550 1.00 76.31 89 TYR A N 1
ATOM 662 C CA . TYR A 1 89 ? -12.888 0.385 24.565 1.00 76.31 89 TYR A CA 1
ATOM 663 C C . TYR A 1 89 ? -12.889 -0.845 23.650 1.00 76.31 89 TYR A C 1
ATOM 665 O O . TYR A 1 89 ? -11.981 -1.009 22.835 1.00 76.31 89 TYR A O 1
ATOM 673 N N . ARG A 1 90 ? -13.931 -1.683 23.719 1.00 80.31 90 ARG A N 1
ATOM 674 C CA . ARG A 1 90 ? -14.073 -2.881 22.878 1.00 80.31 90 ARG A CA 1
ATOM 675 C C . ARG A 1 90 ? -14.144 -2.533 21.391 1.00 80.31 90 ARG A C 1
ATOM 677 O O . ARG A 1 90 ? -13.505 -3.205 20.584 1.00 80.31 90 ARG A O 1
ATOM 684 N N . SER A 1 91 ? -14.878 -1.480 21.032 1.00 84.06 91 SER A N 1
ATOM 685 C CA . SER A 1 91 ? -14.975 -0.994 19.650 1.00 84.06 91 SER A CA 1
ATOM 686 C C . SER A 1 91 ? -13.627 -0.473 19.131 1.00 84.06 91 SER A C 1
ATOM 688 O O . SER A 1 91 ? -13.160 -0.872 18.058 1.00 84.06 91 SER A O 1
ATOM 690 N N . SER A 1 92 ? -12.943 0.354 19.929 1.00 86.00 92 SER A N 1
ATOM 691 C CA . SER A 1 92 ? -11.610 0.879 19.605 1.00 86.00 92 SER A CA 1
ATOM 692 C C . SER A 1 92 ? -10.579 -0.244 19.454 1.00 86.00 92 SER A C 1
ATOM 694 O O . SER A 1 92 ? -9.829 -0.289 18.477 1.00 86.00 92 SER A O 1
ATOM 696 N N . PHE A 1 93 ? -10.591 -1.212 20.372 1.00 86.38 93 PHE A N 1
ATOM 697 C CA . PHE A 1 93 ? -9.722 -2.381 20.315 1.00 86.38 93 PHE A CA 1
ATOM 698 C C . PHE A 1 93 ? -9.986 -3.230 19.066 1.00 86.38 93 PHE A C 1
ATOM 700 O O . PHE A 1 93 ? -9.047 -3.556 18.343 1.00 86.38 93 PHE A O 1
ATOM 707 N N . ALA A 1 94 ? -11.252 -3.524 18.750 1.00 88.00 94 ALA A N 1
ATOM 708 C CA . ALA A 1 94 ? -11.614 -4.266 17.542 1.00 88.00 94 ALA A CA 1
ATOM 709 C C . ALA A 1 94 ? -11.134 -3.560 16.263 1.00 88.00 94 ALA A C 1
ATOM 711 O O . ALA A 1 94 ? -10.646 -4.211 15.338 1.00 88.00 94 ALA A O 1
ATOM 712 N N . THR A 1 95 ? -11.219 -2.229 16.227 1.00 91.38 95 THR A N 1
ATOM 713 C CA . THR A 1 95 ? -10.731 -1.417 15.104 1.00 91.38 95 THR A CA 1
ATOM 714 C C . THR A 1 95 ? -9.213 -1.525 14.961 1.00 91.38 95 THR A C 1
ATOM 716 O O . THR A 1 95 ? -8.713 -1.792 13.866 1.00 91.38 95 THR A O 1
ATOM 719 N N . LYS A 1 96 ? -8.472 -1.410 16.070 1.00 89.06 96 LYS A N 1
ATOM 720 C CA . LYS A 1 96 ? -7.012 -1.586 16.080 1.00 89.06 96 LYS A CA 1
ATOM 721 C C . LYS A 1 96 ? -6.595 -2.985 15.635 1.00 89.06 96 LYS A C 1
ATOM 723 O O . LYS A 1 96 ? -5.665 -3.110 14.844 1.00 89.06 96 LYS A O 1
ATOM 728 N N . VAL A 1 97 ? -7.297 -4.026 16.087 1.00 92.69 97 VAL A N 1
ATOM 729 C CA . VAL A 1 97 ? -7.033 -5.410 15.666 1.00 92.69 97 VAL A CA 1
ATOM 730 C C . VAL A 1 97 ? -7.226 -5.567 14.159 1.00 92.69 97 VAL A C 1
ATOM 732 O O . VAL A 1 97 ? -6.345 -6.113 13.503 1.00 92.69 97 VAL A O 1
ATOM 735 N N . ARG A 1 98 ? -8.320 -5.046 13.581 1.00 93.12 98 ARG A N 1
ATOM 736 C CA . ARG A 1 98 ? -8.530 -5.105 12.121 1.00 93.12 98 ARG A CA 1
ATOM 737 C C . ARG A 1 98 ? -7.414 -4.406 11.351 1.00 93.12 98 ARG A C 1
ATOM 739 O O . ARG A 1 98 ? -6.873 -4.997 10.421 1.00 93.12 98 ARG A O 1
ATOM 746 N N . SER A 1 99 ? -7.048 -3.193 11.762 1.00 90.12 99 SER A N 1
ATOM 747 C CA . SER A 1 99 ? -5.968 -2.430 11.126 1.00 90.12 99 SER A CA 1
ATOM 748 C C . SER A 1 9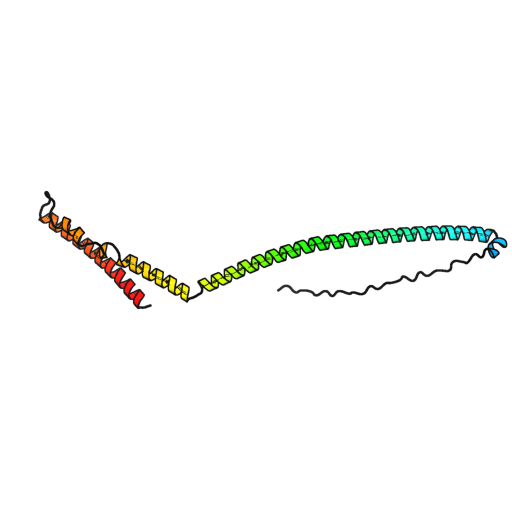9 ? -4.630 -3.175 11.196 1.00 90.12 99 SER A C 1
ATOM 750 O O . SER A 1 99 ? -3.942 -3.316 10.186 1.00 90.12 99 SER A O 1
ATOM 752 N N . HIS A 1 100 ? -4.286 -3.737 12.357 1.00 90.38 100 HIS A N 1
ATOM 753 C CA . HIS A 1 100 ? -3.053 -4.503 12.516 1.00 90.38 100 HIS A CA 1
ATOM 754 C C . HIS A 1 100 ? -3.053 -5.789 11.673 1.00 90.38 100 HIS A C 1
ATOM 756 O O . HIS A 1 100 ? -2.042 -6.119 11.055 1.00 90.38 100 HIS A O 1
ATOM 762 N N . THR A 1 101 ? -4.181 -6.502 11.594 1.00 90.88 101 THR A N 1
ATOM 763 C CA . THR A 1 101 ? -4.315 -7.688 10.735 1.00 90.88 101 THR A CA 1
ATOM 764 C C . THR A 1 101 ? -4.127 -7.341 9.260 1.00 90.88 101 THR A C 1
ATOM 766 O O . THR A 1 101 ? -3.385 -8.040 8.575 1.00 90.88 101 THR A O 1
ATOM 769 N N . GLN A 1 102 ? -4.726 -6.247 8.779 1.00 91.38 102 GLN A N 1
ATOM 770 C CA . GLN A 1 102 ? -4.522 -5.770 7.406 1.00 91.38 102 GLN A CA 1
ATOM 771 C C . GLN A 1 102 ? -3.053 -5.421 7.144 1.00 91.38 102 GLN A C 1
ATOM 773 O O . GLN A 1 102 ? -2.485 -5.866 6.152 1.00 91.38 102 GLN A O 1
ATOM 778 N N . CYS A 1 103 ? -2.404 -4.706 8.067 1.00 87.06 103 CYS A N 1
ATOM 779 C CA . CYS A 1 103 ? -0.979 -4.395 7.959 1.00 87.06 103 CYS A CA 1
ATOM 780 C C . CYS A 1 103 ? -0.120 -5.669 7.881 1.00 87.06 103 CYS A C 1
ATOM 782 O O . CYS A 1 103 ? 0.766 -5.765 7.036 1.00 87.06 103 CYS A O 1
ATOM 784 N N . ARG A 1 104 ? -0.411 -6.688 8.700 1.00 83.94 104 ARG A N 1
ATOM 785 C CA . ARG A 1 104 ? 0.298 -7.978 8.657 1.00 83.94 104 ARG A CA 1
ATOM 786 C C . ARG A 1 104 ? 0.062 -8.752 7.364 1.00 83.94 104 ARG A C 1
ATOM 788 O O . ARG A 1 104 ? 0.995 -9.373 6.864 1.00 83.94 104 ARG A O 1
ATOM 795 N N . GLN A 1 105 ? -1.153 -8.719 6.821 1.00 87.19 105 GLN A N 1
ATOM 796 C CA . GLN A 1 105 ? -1.453 -9.317 5.519 1.00 87.19 105 GLN A CA 1
ATOM 797 C C . GLN A 1 105 ? -0.675 -8.620 4.401 1.00 87.19 105 GLN A C 1
ATOM 799 O O . GLN A 1 105 ? -0.073 -9.304 3.578 1.00 87.19 105 GLN A O 1
ATOM 804 N N . GLN A 1 106 ? -0.608 -7.287 4.430 1.00 82.81 106 GLN A N 1
ATOM 805 C CA . GLN A 1 106 ? 0.173 -6.511 3.472 1.00 82.81 106 GLN A CA 1
ATOM 806 C C . GLN A 1 106 ? 1.671 -6.812 3.589 1.00 82.81 106 GLN A C 1
ATOM 808 O O . GLN A 1 106 ? 2.296 -7.150 2.596 1.00 82.81 106 GLN A O 1
ATOM 813 N N . GLN A 1 107 ? 2.229 -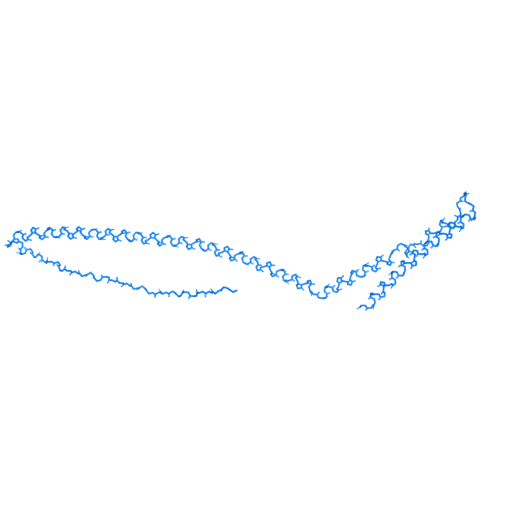6.819 4.805 1.00 79.81 107 GLN A N 1
ATOM 814 C CA . GLN A 1 107 ? 3.626 -7.210 5.032 1.00 79.81 107 GLN A CA 1
ATOM 815 C C . GLN A 1 107 ? 3.928 -8.620 4.519 1.00 79.81 107 GLN A C 1
ATOM 817 O O . GLN A 1 107 ? 5.011 -8.862 4.000 1.00 79.81 107 GLN A O 1
ATOM 822 N N . LYS A 1 108 ? 2.987 -9.560 4.661 1.00 81.00 108 LYS A N 1
ATOM 823 C CA . LYS A 1 108 ? 3.140 -10.916 4.126 1.00 81.00 108 LYS A CA 1
ATOM 824 C C . LYS A 1 108 ? 3.122 -10.928 2.597 1.00 81.00 108 LYS A C 1
ATOM 826 O O . LYS A 1 108 ? 3.898 -11.672 2.014 1.00 81.00 108 LYS A O 1
ATOM 831 N N . ALA A 1 109 ? 2.256 -10.134 1.969 1.00 74.12 109 ALA A N 1
ATOM 832 C CA . ALA A 1 109 ? 2.218 -9.995 0.517 1.00 74.12 109 ALA A CA 1
ATOM 833 C C . ALA A 1 109 ? 3.499 -9.337 -0.017 1.00 74.12 109 ALA A C 1
ATOM 835 O O . ALA A 1 109 ? 4.062 -9.806 -0.999 1.00 74.12 109 ALA A O 1
ATOM 836 N N . ASP A 1 110 ? 3.995 -8.300 0.657 1.00 65.81 110 ASP A N 1
ATOM 837 C CA . ASP A 1 110 ? 5.228 -7.613 0.271 1.00 65.81 110 ASP A CA 1
ATOM 838 C C . ASP A 1 110 ? 6.462 -8.501 0.472 1.00 65.81 110 ASP A C 1
ATOM 840 O O . ASP A 1 110 ? 7.347 -8.492 -0.375 1.00 65.81 110 ASP A O 1
ATOM 844 N N . ASN A 1 111 ? 6.492 -9.316 1.533 1.00 66.62 111 ASN A N 1
ATOM 845 C CA . ASN A 1 111 ? 7.550 -10.299 1.793 1.00 66.62 111 ASN A CA 1
ATOM 846 C C . ASN A 1 111 ? 7.378 -11.622 1.034 1.00 66.62 111 ASN A C 1
ATOM 848 O O . ASN A 1 111 ? 8.173 -12.542 1.245 1.00 66.62 111 ASN A O 1
ATOM 852 N N . ASP A 1 112 ? 6.363 -11.761 0.179 1.00 76.19 112 ASP A N 1
ATOM 853 C CA . ASP A 1 112 ? 6.317 -12.892 -0.737 1.00 76.19 112 ASP A CA 1
ATOM 854 C C . ASP A 1 112 ? 7.465 -12.717 -1.732 1.00 76.19 112 ASP A C 1
ATOM 856 O O . ASP A 1 112 ? 7.409 -11.912 -2.666 1.00 76.19 112 ASP A O 1
ATOM 860 N N . VAL A 1 113 ? 8.540 -13.467 -1.487 1.00 65.81 113 VAL A N 1
ATOM 861 C CA . VAL A 1 113 ? 9.769 -13.483 -2.285 1.00 65.81 113 VAL A CA 1
ATOM 862 C C . VAL A 1 113 ? 9.440 -13.651 -3.768 1.00 65.81 113 VAL A C 1
ATOM 864 O O . VAL A 1 113 ? 10.068 -13.024 -4.612 1.00 65.81 113 VAL A O 1
ATOM 867 N N . THR A 1 114 ? 8.379 -14.392 -4.092 1.00 66.25 114 THR A N 1
ATOM 868 C CA . THR A 1 114 ? 7.892 -14.574 -5.462 1.00 66.25 114 THR A CA 1
ATOM 869 C C . THR A 1 114 ? 7.428 -13.259 -6.094 1.00 66.25 114 THR A C 1
ATOM 871 O O . THR A 1 114 ? 7.717 -12.995 -7.261 1.00 66.25 114 THR A O 1
ATOM 874 N N . MET A 1 115 ? 6.709 -12.412 -5.349 1.00 72.56 115 MET A N 1
ATOM 875 C CA . MET A 1 115 ? 6.283 -11.090 -5.822 1.00 72.56 115 MET A CA 1
ATOM 876 C C . MET A 1 115 ? 7.455 -10.118 -5.919 1.00 72.56 115 MET A C 1
ATOM 878 O O . MET A 1 115 ? 7.521 -9.357 -6.884 1.00 72.56 115 MET A O 1
ATOM 882 N N . MET A 1 116 ? 8.383 -10.147 -4.957 1.00 70.94 116 MET A N 1
ATOM 883 C CA . MET A 1 116 ? 9.599 -9.334 -5.037 1.00 70.94 116 MET A CA 1
ATOM 884 C C . MET A 1 116 ? 10.433 -9.709 -6.266 1.00 70.94 116 MET A C 1
ATOM 886 O O . MET A 1 116 ? 10.771 -8.825 -7.049 1.00 70.94 116 MET A O 1
ATOM 890 N N . CYS A 1 117 ? 10.678 -11.002 -6.498 1.00 74.62 117 CYS A N 1
ATOM 891 C CA . CYS A 1 117 ? 11.382 -11.487 -7.685 1.00 74.62 117 CYS A CA 1
ATOM 892 C C . CYS A 1 117 ? 10.679 -11.052 -8.976 1.00 74.62 117 CYS A C 1
ATOM 894 O O . CYS A 1 117 ? 11.336 -10.519 -9.861 1.00 74.62 117 CYS A O 1
ATOM 896 N N . LYS A 1 118 ? 9.347 -11.184 -9.073 1.00 78.88 118 LYS A N 1
ATOM 897 C CA . LYS A 1 118 ? 8.590 -10.717 -10.252 1.00 78.88 118 LYS A CA 1
ATOM 898 C C . LYS A 1 118 ? 8.730 -9.213 -10.493 1.00 78.88 118 LYS A C 1
ATOM 900 O O . LYS A 1 118 ? 8.875 -8.799 -11.637 1.00 78.88 118 LYS A O 1
ATOM 905 N N . LYS A 1 119 ? 8.689 -8.392 -9.437 1.00 78.75 119 LYS A N 1
ATOM 906 C CA . LYS A 1 119 ? 8.864 -6.934 -9.552 1.00 78.75 119 LYS A CA 1
ATOM 907 C C . LYS A 1 119 ? 10.272 -6.569 -10.012 1.00 78.75 119 LYS A C 1
ATOM 909 O O . LYS A 1 119 ? 10.413 -5.726 -10.889 1.00 78.75 119 LYS A O 1
ATOM 914 N N . VAL A 1 120 ? 11.293 -7.204 -9.436 1.00 82.19 120 VAL A N 1
ATOM 915 C CA . VAL A 1 120 ? 12.693 -6.982 -9.822 1.00 82.19 120 VAL A CA 1
ATOM 916 C C . VAL A 1 120 ? 12.921 -7.408 -11.270 1.00 82.19 120 VAL A C 1
ATOM 918 O O . VAL A 1 120 ? 13.482 -6.634 -12.036 1.00 82.19 120 VAL A O 1
ATOM 921 N N . LEU A 1 121 ? 12.415 -8.578 -11.667 1.00 81.88 121 LEU A N 1
ATOM 922 C CA . LEU A 1 121 ? 12.548 -9.086 -13.032 1.00 81.88 121 LEU A CA 1
ATOM 923 C C . LEU A 1 121 ? 11.841 -8.173 -14.044 1.00 81.88 121 LEU A C 1
ATOM 925 O O . LEU A 1 121 ? 12.441 -7.787 -15.037 1.00 81.88 121 LEU A O 1
ATOM 929 N N . SER A 1 122 ? 10.619 -7.725 -13.744 1.00 83.19 122 SER A N 1
ATOM 930 C CA . SER A 1 122 ? 9.888 -6.774 -14.593 1.00 83.19 122 SER A CA 1
ATOM 931 C C . SER A 1 122 ? 10.591 -5.412 -14.705 1.00 83.19 122 SER A C 1
ATOM 933 O O . SER A 1 122 ? 10.623 -4.816 -15.785 1.00 83.19 122 SER A O 1
ATOM 935 N N . ALA A 1 123 ? 11.184 -4.912 -13.616 1.00 83.88 123 ALA A N 1
ATOM 936 C CA . ALA A 1 123 ? 11.963 -3.675 -13.639 1.00 83.88 123 ALA A CA 1
ATOM 937 C C . ALA A 1 123 ? 13.250 -3.826 -14.466 1.00 83.88 123 ALA A C 1
ATOM 939 O O . ALA A 1 123 ? 13.586 -2.933 -15.243 1.00 83.88 123 ALA A O 1
ATOM 940 N N . ALA A 1 124 ? 13.936 -4.963 -14.343 1.00 81.50 124 ALA A N 1
ATOM 941 C CA . ALA A 1 124 ? 15.125 -5.278 -15.125 1.00 81.50 124 ALA A CA 1
ATOM 942 C C . ALA A 1 124 ? 14.795 -5.441 -16.622 1.00 81.50 124 ALA A C 1
ATOM 944 O O . ALA A 1 124 ? 15.477 -4.872 -17.470 1.00 81.50 124 ALA A O 1
ATOM 945 N N . GLU A 1 125 ? 13.691 -6.110 -16.968 1.00 82.31 125 GLU A N 1
ATOM 946 C CA . GLU A 1 125 ? 13.194 -6.194 -18.350 1.00 82.31 125 GLU A CA 1
ATOM 947 C C . GLU A 1 125 ? 12.848 -4.816 -18.927 1.00 82.31 125 GLU A C 1
ATOM 949 O O . GLU A 1 125 ? 13.188 -4.527 -20.073 1.00 82.31 125 GLU A O 1
ATOM 954 N N . THR A 1 126 ? 12.219 -3.944 -18.134 1.00 84.62 126 THR A N 1
ATOM 955 C CA . THR A 1 126 ? 11.897 -2.568 -18.550 1.00 84.62 126 THR A CA 1
ATOM 956 C C . THR A 1 126 ? 13.167 -1.755 -18.799 1.00 84.62 126 THR A C 1
ATOM 958 O O . THR A 1 126 ? 13.269 -1.077 -19.821 1.00 84.62 126 THR A O 1
ATOM 961 N N . ASN A 1 127 ? 14.158 -1.852 -17.908 1.00 82.69 127 ASN A N 1
ATOM 962 C CA . ASN A 1 127 ? 15.456 -1.202 -18.090 1.00 82.69 127 ASN A CA 1
ATOM 963 C C . ASN A 1 127 ? 16.171 -1.701 -19.347 1.00 82.69 127 ASN A C 1
ATOM 965 O O . ASN A 1 127 ? 16.679 -0.886 -20.117 1.00 82.69 127 ASN A O 1
ATOM 969 N N . ARG A 1 128 ? 16.158 -3.015 -19.603 1.00 84.69 128 ARG A N 1
ATOM 970 C CA . ARG A 1 128 ? 16.697 -3.589 -20.841 1.00 84.69 128 ARG A CA 1
ATOM 971 C C . ARG A 1 128 ? 16.016 -2.989 -22.066 1.00 84.69 128 ARG A C 1
ATOM 973 O O . ARG A 1 128 ? 16.705 -2.548 -22.978 1.00 84.69 128 ARG A O 1
ATOM 980 N N . THR A 1 129 ? 14.685 -2.942 -22.081 1.00 83.88 129 THR A N 1
ATOM 981 C CA . THR A 1 129 ? 13.922 -2.360 -23.193 1.00 83.88 129 THR A CA 1
ATOM 982 C C . THR A 1 129 ? 14.309 -0.899 -23.419 1.00 83.88 129 THR A C 1
ATOM 984 O O . THR A 1 129 ? 14.660 -0.537 -24.534 1.00 83.88 129 THR A O 1
ATOM 987 N N . LEU A 1 130 ? 14.374 -0.079 -22.366 1.00 86.06 130 LEU A N 1
ATOM 988 C CA . LEU A 1 130 ? 14.777 1.328 -22.484 1.00 86.06 130 LEU A CA 1
ATOM 989 C C . LEU A 1 130 ? 16.197 1.509 -23.038 1.00 86.06 130 LEU A C 1
ATOM 991 O O . LEU A 1 130 ? 16.429 2.423 -23.826 1.00 86.06 130 LEU A O 1
ATOM 995 N N . LEU A 1 131 ? 17.148 0.663 -22.634 1.00 85.31 131 LEU A N 1
ATOM 996 C CA . LEU A 1 131 ? 18.537 0.744 -23.095 1.00 85.31 131 LEU A CA 1
ATOM 997 C C . LEU A 1 131 ? 18.713 0.229 -24.527 1.00 85.31 131 LEU A C 1
ATOM 999 O O . LEU A 1 131 ? 19.496 0.792 -25.286 1.00 85.31 131 LEU A O 1
ATOM 1003 N N . CYS A 1 132 ? 17.990 -0.823 -24.901 1.00 87.06 132 CYS A N 1
ATOM 1004 C CA . CYS A 1 132 ? 18.116 -1.460 -26.209 1.00 87.06 132 CYS A CA 1
ATOM 1005 C C . CYS A 1 132 ? 17.234 -0.815 -27.290 1.00 87.06 132 CYS A C 1
ATOM 1007 O O . CYS A 1 132 ? 17.507 -0.998 -28.474 1.00 87.06 132 CYS A O 1
ATOM 1009 N N . GLU A 1 133 ? 16.209 -0.047 -26.912 1.00 89.94 133 GLU A N 1
ATOM 1010 C CA . GLU A 1 133 ? 15.345 0.684 -27.850 1.00 89.94 133 GLU A CA 1
ATOM 1011 C C . GLU A 1 133 ? 15.779 2.140 -28.087 1.00 89.94 133 GLU A C 1
ATOM 1013 O O . GLU A 1 133 ? 15.098 2.868 -28.811 1.00 89.94 133 GLU A O 1
ATOM 1018 N N . ARG A 1 134 ? 16.922 2.575 -27.530 1.00 88.69 134 ARG A N 1
ATOM 1019 C CA . ARG A 1 134 ? 17.453 3.933 -27.738 1.00 88.69 134 ARG A CA 1
ATOM 1020 C C . ARG A 1 134 ? 17.590 4.265 -29.225 1.00 88.69 134 ARG A C 1
ATOM 1022 O O . ARG A 1 134 ? 18.051 3.445 -30.015 1.00 88.69 134 ARG A O 1
ATOM 1029 N N . ASP A 1 135 ? 17.286 5.516 -29.568 1.00 84.00 135 ASP A N 1
ATOM 1030 C CA . ASP A 1 135 ? 17.363 6.058 -30.931 1.00 84.00 135 ASP A CA 1
ATOM 1031 C C . ASP A 1 135 ? 18.685 5.751 -31.649 1.00 84.00 135 ASP A C 1
ATOM 1033 O O . ASP A 1 135 ? 18.689 5.466 -32.841 1.00 84.00 135 ASP A O 1
ATOM 1037 N N . SER A 1 136 ? 19.817 5.804 -30.946 1.00 80.00 136 SER A N 1
ATOM 1038 C CA . SER A 1 136 ? 21.140 5.493 -31.506 1.00 80.00 136 SER A CA 1
ATOM 1039 C C . SER A 1 136 ? 21.226 4.073 -32.081 1.00 80.00 136 SER A C 1
ATOM 1041 O O . SER A 1 136 ? 21.956 3.854 -33.045 1.00 80.00 136 SER A O 1
ATOM 1043 N N . LEU A 1 137 ? 20.464 3.124 -31.523 1.00 82.31 137 LEU A N 1
ATOM 1044 C CA . LEU A 1 137 ? 20.423 1.713 -31.909 1.00 82.31 137 LEU A CA 1
ATOM 1045 C C . LEU A 1 137 ? 19.272 1.387 -32.870 1.00 82.31 137 LEU A C 1
ATOM 1047 O O . LEU A 1 137 ? 19.404 0.473 -33.683 1.00 82.31 137 LEU A O 1
ATOM 1051 N N . THR A 1 138 ? 18.150 2.106 -32.774 1.00 84.25 138 THR A N 1
ATOM 1052 C CA . THR A 1 138 ? 16.897 1.769 -33.477 1.00 84.25 138 THR A CA 1
ATOM 1053 C C . THR A 1 138 ? 16.533 2.712 -34.620 1.00 84.25 138 THR A C 1
ATOM 1055 O O . THR A 1 138 ? 15.652 2.382 -35.420 1.00 84.25 138 THR A O 1
ATOM 1058 N N . ARG A 1 139 ? 17.192 3.874 -34.743 1.00 80.38 139 ARG A N 1
ATOM 1059 C CA . ARG A 1 139 ? 16.877 4.852 -35.792 1.00 80.38 139 ARG A CA 1
ATOM 1060 C C . ARG A 1 139 ? 17.095 4.257 -37.181 1.00 80.38 139 ARG A C 1
ATOM 1062 O O . ARG A 1 139 ? 18.111 3.624 -37.470 1.00 80.38 139 ARG A O 1
ATOM 1069 N N . ALA A 1 140 ? 16.136 4.508 -38.069 1.00 78.19 140 ALA A N 1
ATOM 1070 C CA . ALA A 1 140 ? 16.182 4.017 -39.433 1.00 78.19 140 ALA A CA 1
ATOM 1071 C C . ALA A 1 140 ? 17.368 4.626 -40.194 1.00 78.19 140 ALA A C 1
ATOM 1073 O O . ALA A 1 140 ? 17.573 5.840 -40.220 1.00 78.19 140 ALA A O 1
ATOM 1074 N N . THR A 1 141 ? 18.109 3.784 -40.909 1.00 70.38 141 THR A N 1
ATOM 1075 C CA . THR A 1 141 ? 19.215 4.214 -41.780 1.00 70.38 141 THR A CA 1
ATOM 1076 C C . THR A 1 141 ? 18.759 5.151 -42.901 1.00 70.38 141 THR A C 1
ATOM 1078 O O . THR A 1 141 ? 19.556 5.932 -43.417 1.00 70.38 141 THR A O 1
ATOM 1081 N N . ASN A 1 142 ? 17.465 5.142 -43.233 1.00 77.38 142 ASN A N 1
ATOM 1082 C CA . ASN A 1 142 ? 16.856 6.049 -44.204 1.00 77.38 142 ASN A CA 1
ATOM 1083 C C . ASN A 1 142 ? 16.973 7.532 -43.808 1.00 77.38 142 ASN A C 1
ATOM 1085 O O . ASN A 1 142 ? 17.035 8.384 -44.693 1.00 77.38 142 ASN A O 1
ATOM 1089 N N . ASP A 1 143 ? 17.101 7.848 -42.516 1.00 72.56 143 ASP A N 1
ATOM 1090 C CA . ASP A 1 143 ? 17.275 9.226 -42.031 1.00 72.56 143 ASP A CA 1
ATOM 1091 C C . ASP A 1 143 ? 18.653 9.815 -42.383 1.00 72.56 143 ASP A C 1
ATOM 1093 O O . ASP A 1 143 ? 18.872 11.020 -42.266 1.00 72.56 143 ASP A O 1
ATOM 1097 N N . LEU A 1 144 ? 19.601 8.976 -42.822 1.00 69.19 144 LEU A N 1
ATOM 1098 C CA . LEU A 1 144 ? 20.934 9.394 -43.267 1.00 69.19 144 LEU A CA 1
ATOM 1099 C C . LEU A 1 144 ? 20.987 9.717 -44.765 1.00 69.19 144 LEU A C 1
ATOM 1101 O O . LEU A 1 144 ? 21.878 10.444 -45.201 1.00 69.19 144 LEU A O 1
ATOM 1105 N N . VAL A 1 145 ? 20.028 9.227 -45.556 1.00 74.88 145 VAL A N 1
ATOM 1106 C CA . VAL A 1 145 ? 19.990 9.406 -47.019 1.00 74.88 145 VAL A CA 1
ATOM 1107 C C . VAL A 1 145 ? 20.001 10.884 -47.446 1.00 74.88 145 VAL A C 1
ATOM 1109 O O . VAL A 1 145 ? 20.720 11.210 -48.394 1.00 74.88 145 VAL A O 1
ATOM 1112 N N . PRO A 1 146 ? 19.282 11.808 -46.774 1.00 76.12 146 PRO A N 1
ATOM 1113 C CA . PRO A 1 146 ? 19.329 13.231 -47.114 1.00 76.12 146 PRO A CA 1
ATOM 1114 C C . PRO A 1 146 ? 20.699 13.875 -46.884 1.00 76.12 146 PRO A C 1
ATOM 1116 O O . PRO A 1 146 ? 21.012 14.869 -47.533 1.00 76.12 146 PRO A O 1
ATOM 1119 N N . LEU A 1 147 ? 21.518 13.314 -45.988 1.00 74.75 147 LEU A N 1
ATOM 1120 C CA . LEU A 1 147 ? 22.857 13.826 -45.710 1.00 74.75 147 LEU A CA 1
ATOM 1121 C C . LEU A 1 147 ? 23.828 13.434 -46.831 1.00 74.75 147 LEU A C 1
ATOM 1123 O O . LEU A 1 147 ? 24.740 14.195 -47.130 1.00 74.75 147 LEU A O 1
ATOM 1127 N N . CYS A 1 148 ? 23.613 12.306 -47.521 1.00 77.31 148 CYS A N 1
ATOM 1128 C CA . CYS A 1 148 ? 24.514 11.749 -48.541 1.00 77.31 148 CYS A CA 1
ATOM 1129 C C . CYS A 1 148 ? 24.766 12.636 -49.781 1.00 77.31 148 CYS A C 1
ATOM 1131 O O . CYS A 1 148 ? 25.440 12.193 -50.712 1.00 77.31 148 CYS A O 1
ATOM 1133 N N . LYS A 1 149 ? 24.245 13.866 -49.825 1.00 81.12 149 LYS A N 1
ATOM 1134 C CA . LYS A 1 149 ? 24.527 14.850 -50.870 1.00 81.12 149 LYS A CA 1
ATOM 1135 C C . LYS A 1 149 ? 24.968 16.180 -50.245 1.00 81.12 149 LYS A C 1
ATOM 1137 O O . LYS A 1 149 ? 24.329 16.628 -49.295 1.00 81.12 149 LYS A O 1
ATOM 1142 N N . PRO A 1 150 ? 26.003 16.841 -50.793 1.00 79.25 150 PRO A N 1
ATOM 1143 C CA . PRO A 1 150 ? 26.420 18.156 -50.324 1.00 79.25 150 PRO A CA 1
ATOM 1144 C C . PRO A 1 150 ? 25.332 19.204 -50.565 1.00 79.25 150 PRO A C 1
ATOM 1146 O O . PRO A 1 150 ? 24.614 19.164 -51.570 1.00 79.25 150 PRO A O 1
ATOM 1149 N N . ALA A 1 151 ? 25.228 20.173 -49.655 1.00 80.81 151 ALA A N 1
ATOM 1150 C CA . ALA A 1 151 ? 24.353 21.321 -49.851 1.00 80.81 151 ALA A CA 1
ATOM 1151 C C . ALA A 1 151 ? 24.836 22.173 -51.041 1.00 80.81 151 ALA A C 1
ATOM 1153 O O . ALA A 1 151 ? 26.030 22.258 -51.313 1.00 80.81 151 ALA A O 1
ATOM 1154 N N . VAL A 1 152 ? 23.913 22.873 -51.713 1.00 78.81 152 VAL A N 1
ATOM 1155 C CA . VAL A 1 152 ? 24.153 23.620 -52.974 1.00 78.81 152 VAL A CA 1
ATOM 1156 C C . VAL A 1 152 ? 25.322 24.625 -52.902 1.00 78.81 152 VAL A C 1
ATOM 1158 O O . VAL A 1 152 ? 25.870 25.005 -53.931 1.00 78.81 152 VAL A O 1
ATOM 1161 N N . LYS A 1 153 ? 25.722 25.060 -51.701 1.00 81.88 153 LYS A N 1
ATOM 1162 C CA . LYS A 1 153 ? 26.802 26.036 -51.473 1.00 81.88 153 LYS A CA 1
ATOM 1163 C C . LYS A 1 153 ? 28.016 25.478 -50.714 1.00 81.88 153 LYS A C 1
ATOM 1165 O O . LYS A 1 153 ? 28.910 26.248 -50.378 1.00 81.88 153 LYS A O 1
ATOM 1170 N N . GLN A 1 154 ? 28.049 24.182 -50.414 1.00 81.69 154 GLN A N 1
ATOM 1171 C CA . GLN A 1 154 ? 29.125 23.554 -49.645 1.00 81.69 154 GLN A CA 1
ATOM 1172 C C . GLN A 1 154 ? 30.176 22.961 -50.589 1.00 81.69 154 GLN A C 1
ATOM 1174 O O . GLN A 1 154 ? 29.833 22.323 -51.584 1.00 81.69 154 GLN A O 1
ATOM 1179 N N . SER A 1 155 ? 31.462 23.169 -50.295 1.00 85.50 155 SER A N 1
ATOM 1180 C CA . SER A 1 155 ? 32.530 22.502 -51.044 1.00 85.50 155 SER A CA 1
ATOM 1181 C C . SER A 1 155 ? 32.565 21.012 -50.693 1.00 85.50 155 SER A C 1
ATOM 1183 O O . SER A 1 155 ? 32.250 20.623 -49.568 1.00 85.50 155 SER A O 1
ATOM 1185 N N . LEU A 1 156 ? 32.975 20.169 -51.646 1.00 82.06 156 LEU A N 1
ATOM 1186 C CA . LEU A 1 156 ? 33.056 18.721 -51.432 1.00 82.06 156 LEU A CA 1
ATOM 1187 C C . LEU A 1 156 ? 33.975 18.359 -50.252 1.00 82.06 156 LEU A C 1
ATOM 1189 O O . LEU A 1 156 ? 33.651 17.454 -49.497 1.00 82.06 156 LEU A O 1
ATOM 1193 N N . GLY A 1 157 ? 35.088 19.083 -50.081 1.00 86.06 157 GLY A N 1
ATOM 1194 C CA . GLY A 1 157 ? 36.027 18.868 -48.976 1.00 86.06 157 GLY A CA 1
ATOM 1195 C C . GLY A 1 157 ? 35.397 19.127 -47.607 1.00 86.06 157 GLY A C 1
ATOM 1196 O O . GLY A 1 157 ? 35.395 18.230 -46.774 1.00 86.06 157 GLY A O 1
ATOM 1197 N N . MET A 1 158 ? 34.773 20.297 -47.417 1.00 83.50 158 MET A N 1
ATOM 1198 C CA . MET A 1 158 ? 34.087 20.622 -46.156 1.00 83.50 158 MET A CA 1
ATOM 1199 C C . MET A 1 158 ? 32.932 19.655 -45.873 1.00 83.50 158 MET A C 1
ATOM 1201 O O . MET A 1 158 ? 32.733 19.239 -44.742 1.00 83.50 158 MET A O 1
ATOM 1205 N N . TRP A 1 159 ? 32.191 19.242 -46.907 1.00 86.56 159 TRP A N 1
ATOM 1206 C CA . TRP A 1 159 ? 31.124 18.253 -46.745 1.00 86.56 159 TRP A CA 1
ATOM 1207 C C . TRP A 1 159 ? 31.641 16.878 -46.296 1.00 86.56 159 TRP A C 1
ATOM 1209 O O . TRP A 1 159 ? 31.008 16.234 -45.464 1.00 86.56 159 TRP A O 1
ATOM 1219 N N . LEU A 1 160 ? 32.778 16.418 -46.831 1.00 85.31 160 LEU A N 1
ATOM 1220 C CA . LEU A 1 160 ? 33.387 15.146 -46.429 1.00 85.31 160 LEU A CA 1
ATOM 1221 C C . LEU A 1 160 ? 33.903 15.183 -44.985 1.00 85.31 160 LEU A C 1
ATOM 1223 O O . LEU A 1 160 ? 33.781 14.182 -44.282 1.00 85.31 160 LEU A O 1
ATOM 1227 N N . GLU A 1 161 ? 34.455 16.315 -44.551 1.00 87.75 161 GLU A N 1
ATOM 1228 C CA . GLU A 1 161 ? 34.910 16.526 -43.171 1.00 87.75 161 GLU A CA 1
ATOM 1229 C C . GLU A 1 161 ? 33.729 16.521 -42.191 1.00 87.75 161 GLU A C 1
ATOM 1231 O O . GLU A 1 161 ? 33.726 15.717 -41.257 1.00 87.75 161 GLU A O 1
ATOM 1236 N N . ASP A 1 162 ? 32.681 17.303 -42.471 1.00 85.38 162 ASP A N 1
ATOM 1237 C CA . ASP A 1 162 ? 31.449 17.328 -41.668 1.00 85.38 162 ASP A CA 1
ATOM 1238 C C . ASP A 1 162 ? 30.807 15.935 -41.591 1.00 85.38 162 ASP A C 1
ATOM 1240 O O . ASP A 1 162 ? 30.314 15.500 -40.549 1.00 85.38 162 ASP A O 1
ATOM 1244 N N . MET A 1 163 ? 30.836 15.190 -42.698 1.00 84.56 163 MET A N 1
ATOM 1245 C CA . MET A 1 163 ? 30.350 13.817 -42.735 1.00 84.56 163 MET A CA 1
ATOM 1246 C C . MET A 1 163 ? 31.170 12.878 -41.870 1.00 84.56 163 MET A C 1
ATOM 1248 O O . MET A 1 163 ? 30.598 12.104 -41.102 1.00 84.56 163 MET A O 1
ATOM 1252 N N . ALA A 1 164 ? 32.494 12.930 -41.987 1.00 86.00 164 ALA A N 1
ATOM 1253 C CA . ALA A 1 164 ? 33.378 12.108 -41.177 1.00 86.00 164 ALA A CA 1
ATOM 1254 C C . ALA A 1 164 ? 33.150 12.367 -39.680 1.00 86.00 164 ALA A C 1
ATOM 1256 O O . ALA A 1 164 ? 33.076 11.414 -38.903 1.00 86.00 164 ALA A O 1
ATOM 1257 N N . GLU A 1 165 ? 32.954 13.628 -39.287 1.00 88.88 165 GLU A N 1
ATOM 1258 C CA . GLU A 1 165 ? 32.631 14.002 -37.912 1.00 88.88 165 GLU A CA 1
ATOM 1259 C C . GLU A 1 165 ? 31.266 13.451 -37.4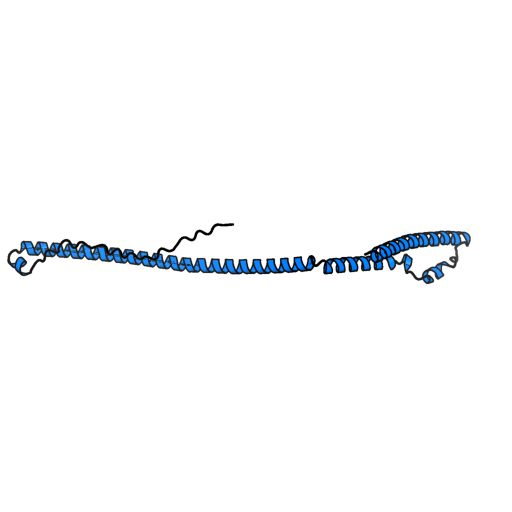68 1.00 88.88 165 GLU A C 1
ATOM 1261 O O . GLU A 1 165 ? 31.184 12.770 -36.443 1.00 88.88 165 GLU A O 1
ATOM 1266 N N . ILE A 1 166 ? 30.207 13.647 -38.262 1.00 85.75 166 ILE A N 1
ATOM 1267 C CA . ILE A 1 166 ? 28.853 13.156 -37.947 1.00 85.75 166 ILE A CA 1
ATOM 1268 C C . ILE A 1 166 ? 28.824 11.627 -37.821 1.00 85.75 166 ILE A C 1
ATOM 1270 O O . ILE A 1 166 ? 28.214 11.093 -36.890 1.00 85.75 166 ILE A O 1
ATOM 1274 N N . PHE A 1 167 ? 29.473 10.908 -38.741 1.00 84.75 167 PHE A N 1
ATOM 1275 C CA . PHE A 1 167 ? 29.561 9.448 -38.681 1.00 84.75 167 PHE A CA 1
ATOM 1276 C C . PHE A 1 167 ? 30.343 8.984 -37.456 1.00 84.75 167 PHE A C 1
ATOM 1278 O O . PHE A 1 167 ? 29.919 8.034 -36.799 1.00 84.75 167 PHE A O 1
ATOM 1285 N N . ASN A 1 168 ? 31.445 9.657 -37.119 1.00 86.75 168 ASN A N 1
ATOM 1286 C CA . ASN A 1 168 ? 32.244 9.313 -35.951 1.00 86.75 168 ASN A CA 1
ATOM 1287 C C . ASN A 1 168 ? 31.465 9.527 -34.643 1.00 86.75 168 ASN A C 1
ATOM 1289 O O . ASN A 1 168 ? 31.450 8.636 -33.798 1.00 86.75 168 ASN A O 1
ATOM 1293 N N . ILE A 1 169 ? 30.760 10.654 -34.497 1.00 87.50 169 ILE A N 1
ATOM 1294 C CA . ILE A 1 169 ? 29.917 10.933 -33.322 1.00 87.50 169 ILE A CA 1
ATOM 1295 C C . ILE A 1 169 ? 28.834 9.861 -33.180 1.00 87.50 169 ILE A C 1
ATOM 1297 O O . ILE A 1 169 ? 28.742 9.214 -32.138 1.00 87.50 169 ILE A O 1
ATOM 1301 N N . ARG A 1 170 ? 28.067 9.601 -34.247 1.00 84.12 170 ARG A N 1
ATOM 1302 C CA . ARG A 1 170 ? 26.993 8.595 -34.209 1.00 84.12 170 ARG A CA 1
ATOM 1303 C C . ARG A 1 170 ? 27.512 7.188 -33.944 1.00 84.12 170 ARG A C 1
ATOM 1305 O O . ARG A 1 170 ? 26.855 6.417 -33.254 1.00 84.12 170 ARG A O 1
ATOM 1312 N N . TYR A 1 171 ? 28.676 6.840 -34.488 1.00 86.06 171 TYR A N 1
ATOM 1313 C CA . TYR A 1 171 ? 29.305 5.551 -34.223 1.00 86.06 171 TYR A CA 1
ATOM 1314 C C . TYR A 1 171 ? 29.710 5.411 -32.753 1.00 86.06 171 TYR A C 1
ATOM 1316 O O . TYR A 1 171 ? 29.503 4.351 -32.166 1.00 86.06 171 TYR A O 1
ATOM 1324 N N . MET A 1 172 ? 30.258 6.467 -32.148 1.00 89.38 172 MET A N 1
ATOM 1325 C CA . MET A 1 172 ? 30.619 6.457 -30.731 1.00 89.38 172 MET A CA 1
ATOM 1326 C C . MET A 1 172 ? 29.381 6.344 -29.833 1.00 89.38 172 MET A C 1
ATOM 1328 O O . MET A 1 172 ? 29.372 5.493 -28.947 1.00 89.38 1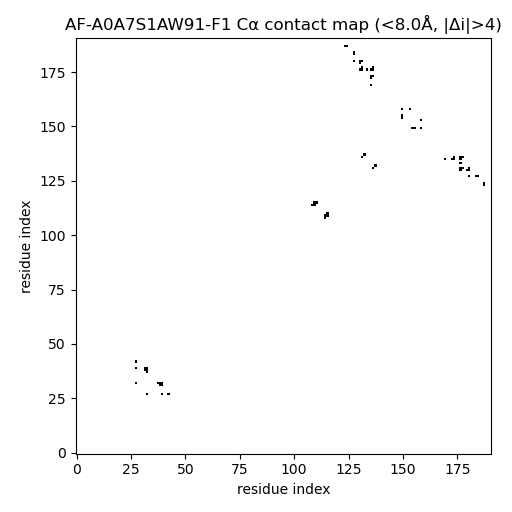72 MET A O 1
ATOM 1332 N N . GLU A 1 173 ? 28.316 7.099 -30.119 1.00 88.88 173 GLU A N 1
ATOM 1333 C CA . GLU A 1 173 ? 27.027 6.987 -29.416 1.00 88.88 173 GLU A CA 1
ATOM 1334 C C . GLU A 1 173 ? 26.432 5.576 -29.540 1.00 88.88 173 GLU A C 1
ATOM 1336 O O . GLU A 1 173 ? 26.074 4.952 -28.541 1.00 88.88 173 GLU A O 1
ATOM 1341 N N . TRP A 1 174 ? 26.389 5.031 -30.761 1.00 89.69 174 TRP A N 1
ATOM 1342 C CA . TRP A 1 174 ? 25.927 3.665 -31.011 1.00 89.69 174 TRP A CA 1
ATOM 1343 C C . TRP A 1 174 ? 26.760 2.633 -30.246 1.00 89.69 174 TRP A C 1
ATOM 1345 O O . TRP A 1 174 ? 26.211 1.707 -29.655 1.00 89.69 174 TRP A O 1
ATOM 1355 N N . LYS A 1 175 ? 28.088 2.782 -30.230 1.00 90.19 175 LYS A N 1
ATOM 1356 C CA . LYS A 1 175 ? 29.001 1.846 -29.565 1.00 90.19 175 LYS A CA 1
ATOM 1357 C C . LYS A 1 175 ? 28.787 1.829 -28.052 1.00 90.19 175 LYS A C 1
ATOM 1359 O O . LYS A 1 175 ? 28.796 0.751 -27.455 1.00 90.19 175 LYS A O 1
ATOM 1364 N N . GLU A 1 176 ? 28.609 2.994 -27.436 1.00 91.06 176 GLU A N 1
ATOM 1365 C CA . GLU A 1 176 ? 28.334 3.110 -26.001 1.00 91.06 176 GLU A CA 1
ATOM 1366 C C . GLU A 1 176 ? 26.975 2.506 -25.639 1.00 91.06 176 GLU A C 1
ATOM 1368 O O . GLU A 1 176 ? 26.893 1.664 -24.739 1.00 91.06 176 GLU A O 1
ATOM 1373 N N . ASP A 1 177 ? 25.929 2.852 -26.389 1.00 88.56 177 ASP A N 1
ATOM 1374 C CA . ASP A 1 177 ? 24.578 2.344 -26.146 1.00 88.56 177 ASP A CA 1
ATOM 1375 C C . ASP A 1 177 ? 24.468 0.840 -26.427 1.00 88.56 177 ASP A C 1
ATOM 1377 O O . ASP A 1 177 ? 23.831 0.104 -25.669 1.00 88.56 177 ASP A O 1
ATOM 1381 N N . SER A 1 178 ? 25.168 0.339 -27.448 1.00 88.88 178 SER A N 1
ATOM 1382 C CA . SER A 1 178 ? 25.231 -1.092 -27.755 1.00 88.88 178 SER A CA 1
ATOM 1383 C C . SER A 1 178 ? 25.931 -1.865 -26.640 1.00 88.88 178 SER A C 1
ATOM 1385 O O . SER A 1 178 ? 25.504 -2.973 -26.313 1.00 88.88 178 SER A O 1
ATOM 1387 N N . ALA A 1 179 ? 26.993 -1.310 -26.049 1.00 90.00 179 ALA A N 1
ATOM 1388 C CA . ALA A 1 179 ? 27.682 -1.933 -24.923 1.00 90.00 179 ALA A CA 1
ATOM 1389 C C . ALA A 1 179 ? 26.807 -1.937 -23.658 1.00 90.00 179 ALA A C 1
ATOM 1391 O O . ALA A 1 179 ? 26.779 -2.935 -22.934 1.00 90.00 179 ALA A O 1
ATOM 1392 N N . ALA A 1 180 ? 26.062 -0.855 -23.406 1.00 88.38 180 ALA A N 1
ATOM 1393 C CA . ALA A 1 180 ? 25.118 -0.768 -22.294 1.00 88.38 180 ALA A CA 1
ATOM 1394 C C . ALA A 1 180 ? 23.974 -1.788 -22.433 1.00 88.38 180 ALA A C 1
ATOM 1396 O O . ALA A 1 180 ? 23.704 -2.530 -21.488 1.00 88.38 180 ALA A O 1
ATOM 1397 N N . CYS A 1 181 ? 23.367 -1.888 -23.620 1.00 89.12 181 CYS A N 1
ATOM 1398 C CA . CYS A 1 181 ? 22.345 -2.890 -23.923 1.00 89.12 181 CYS A CA 1
ATOM 1399 C C . CYS A 1 181 ? 22.890 -4.322 -23.753 1.00 89.12 181 CYS A C 1
ATOM 1401 O O . CYS A 1 181 ? 22.307 -5.112 -23.014 1.00 89.12 181 CYS A O 1
ATOM 1403 N N . GLN A 1 182 ? 24.053 -4.649 -24.336 1.00 86.94 182 GLN A N 1
ATOM 1404 C CA . GLN A 1 182 ? 24.661 -5.984 -24.200 1.00 86.94 182 GLN A CA 1
ATOM 1405 C C . GLN A 1 182 ? 24.950 -6.362 -22.744 1.00 86.94 182 GLN A C 1
ATOM 1407 O O . GLN A 1 182 ? 24.719 -7.502 -22.340 1.00 86.94 182 GLN A O 1
ATOM 1412 N N . LYS A 1 183 ? 25.449 -5.416 -21.942 1.00 86.12 183 LYS A N 1
ATOM 1413 C CA . LYS A 1 183 ? 25.727 -5.646 -20.522 1.00 86.12 183 LYS A CA 1
ATOM 1414 C C . LYS A 1 183 ? 24.454 -5.991 -19.745 1.00 86.12 183 LYS A C 1
ATOM 1416 O O . LYS A 1 183 ? 24.487 -6.903 -18.920 1.00 86.12 183 LYS A O 1
ATOM 1421 N N . GLU A 1 184 ? 23.350 -5.308 -20.034 1.00 82.75 184 GLU A N 1
ATOM 1422 C CA . GLU A 1 184 ? 22.057 -5.570 -19.398 1.00 82.75 184 GLU A CA 1
ATOM 1423 C C . GLU A 1 184 ? 21.453 -6.910 -19.856 1.00 82.75 184 GLU A C 1
ATOM 1425 O O . GLU A 1 184 ? 20.951 -7.678 -19.035 1.00 82.75 184 GLU A O 1
ATOM 1430 N N . GLU A 1 185 ? 21.577 -7.262 -21.142 1.00 79.81 185 GLU A N 1
ATOM 1431 C CA . GLU A 1 185 ? 21.132 -8.568 -21.653 1.00 79.81 185 GLU A CA 1
ATOM 1432 C C . GLU A 1 185 ? 21.883 -9.743 -21.014 1.00 79.81 185 GLU A C 1
ATOM 1434 O O . GLU A 1 185 ? 21.281 -10.769 -20.692 1.00 79.81 185 GLU A O 1
ATOM 1439 N N . VAL A 1 186 ? 23.195 -9.601 -20.804 1.00 79.00 186 VAL A N 1
ATOM 1440 C CA . VAL A 1 186 ? 24.009 -10.610 -20.111 1.00 79.00 186 VAL A CA 1
ATOM 1441 C C . VAL A 1 186 ? 23.633 -10.691 -18.628 1.00 79.00 186 VAL A C 1
ATOM 1443 O O . VAL A 1 186 ? 23.526 -11.794 -18.092 1.00 79.00 186 VAL A O 1
ATOM 1446 N N . GLY A 1 187 ? 23.379 -9.552 -17.976 1.00 72.56 187 GLY A N 1
ATOM 1447 C CA . GLY A 1 187 ? 22.956 -9.492 -16.573 1.00 72.56 187 GLY A CA 1
ATOM 1448 C C . GLY A 1 187 ? 21.594 -10.142 -16.303 1.00 72.56 187 GLY A C 1
ATOM 1449 O O . GLY A 1 187 ? 21.404 -10.735 -15.243 1.00 72.56 187 GLY A O 1
ATOM 1450 N N . LEU A 1 188 ? 20.672 -10.079 -17.267 1.00 67.00 188 LEU A N 1
ATOM 1451 C CA . LEU A 1 188 ? 19.365 -10.742 -17.204 1.00 67.00 188 LEU A CA 1
ATOM 1452 C C . LEU A 1 188 ? 19.434 -12.249 -17.479 1.00 67.00 188 LEU A C 1
ATOM 1454 O O . LEU A 1 188 ? 18.697 -13.006 -16.863 1.00 67.00 188 LEU A O 1
ATOM 1458 N N . ARG A 1 189 ? 20.317 -12.706 -18.379 1.00 67.25 189 ARG A N 1
ATOM 1459 C CA . ARG A 1 189 ? 20.492 -14.145 -18.677 1.00 67.25 189 ARG A CA 1
ATOM 1460 C C . ARG A 1 189 ? 21.219 -14.922 -17.575 1.00 67.25 189 ARG A C 1
ATOM 1462 O O . ARG A 1 189 ? 21.185 -16.148 -17.587 1.00 67.25 189 ARG A O 1
ATOM 1469 N N . ALA A 1 190 ? 21.925 -14.224 -16.689 1.00 61.88 190 ALA A N 1
ATOM 1470 C CA . ALA A 1 190 ? 22.679 -14.813 -15.584 1.00 61.88 190 ALA A CA 1
ATOM 1471 C C . ALA A 1 190 ? 21.873 -14.942 -14.272 1.00 61.88 190 ALA A C 1
ATOM 1473 O O . ALA A 1 190 ? 22.405 -15.487 -13.304 1.00 61.88 190 ALA A O 1
ATOM 1474 N N . GLN A 1 191 ? 20.637 -14.428 -14.233 1.00 55.88 191 GLN A N 1
ATOM 1475 C CA . GLN A 1 191 ? 19.690 -14.528 -13.110 1.00 55.88 191 GLN A CA 1
ATOM 1476 C C . GLN A 1 191 ? 18.719 -15.693 -13.308 1.00 55.88 191 GLN A C 1
ATOM 1478 O O . GLN A 1 191 ? 18.317 -16.278 -12.277 1.00 55.88 191 GLN A O 1
#

Mean predicted aligned error: 20.36 Å

pLDDT: mean 72.3, std 17.28, range [30.3, 93.12]

Organism: Noctiluca scintillans (NCBI:txid2966)

Solvent-accessible surface area (backbone atoms only — not comparable to full-atom values): 11222 Å² total; per-residue (Å²): 139,83,88,81,80,85,76,78,83,81,90,68,89,77,81,77,75,76,79,76,79,75,74,74,80,79,81,82,49,76,72,56,35,76,79,34,63,67,61,37,57,53,50,53,53,51,50,54,52,48,52,51,49,51,52,51,50,52,52,50,52,51,52,53,48,52,54,50,52,55,51,53,53,52,52,55,56,50,49,56,56,50,50,54,50,51,51,51,50,52,52,54,49,52,51,52,51,53,54,51,50,51,51,51,52,50,52,51,55,66,64,31,62,69,56,47,51,50,52,53,51,52,51,50,52,49,51,39,49,59,45,55,59,33,62,74,73,60,57,63,73,72,76,50,57,77,65,79,53,74,55,100,87,54,53,72,67,60,45,52,51,56,45,52,50,53,52,50,52,51,50,50,52,25,51,52,42,52,50,53,26,50,53,44,54,54,58,62,74,74,109

Foldseek 3Di:
DDDDDPPDDPPDPPPPPPPPPCPDDPPPDPVVCVVPVVVVVVSVVVVVVVVVVVVVVVVVVVVVVVVVVVVVVVVVVVVVVVVVVVVVVVVVVVVVVVVVVVVVVVVVVVPPVVVVVVVVLVVLVVVLCVLCCDCLNPPDPVVCVVLVDDDPPDDPVVSVVVVVVVVVVSVVVNVVSVVVSVVSVVVSVVD

Sequence (191 aa):
SPKVWLGGLPCVCAFALHRSHSTGAAAVSSSKCMDDPESCASGVKQMAETARTITQEVHHELNATRKRFEKILKEFVGCNSLMSQVNSYRSSFATKVRSHTQCRQQQKADNDVTMMCKKVLSAAETNRTLLCERDSLTRATNDLVPLCKPAVKQSLGMWLEDMAEIFNIRYMEWKEDSAACQKEEVGLRAQ